Protein AF-A0A838IS43-F1 (afdb_monomer_lite)

Structure (mmCIF, N/CA/C/O backbone):
data_AF-A0A838IS43-F1
#
_entry.id   AF-A0A838IS43-F1
#
loop_
_atom_site.group_PDB
_atom_site.id
_atom_site.type_symbol
_atom_site.label_atom_id
_atom_site.label_alt_id
_atom_site.label_comp_id
_atom_site.label_asym_id
_atom_site.label_entity_id
_atom_site.label_seq_id
_atom_site.pdbx_PDB_ins_code
_atom_site.Cartn_x
_atom_site.Cartn_y
_atom_site.Cartn_z
_atom_site.occupancy
_atom_site.B_iso_or_equiv
_atom_site.auth_seq_id
_atom_site.auth_comp_id
_atom_site.auth_asym_id
_atom_site.auth_atom_id
_atom_site.pdbx_PDB_model_num
ATOM 1 N N . MET A 1 1 ? -1.685 -18.589 21.154 1.00 33.59 1 MET A N 1
ATOM 2 C CA . MET A 1 1 ? -1.939 -17.955 19.844 1.00 33.59 1 MET A CA 1
ATOM 3 C C . MET A 1 1 ? -3.420 -18.075 19.540 1.00 33.59 1 MET A C 1
ATOM 5 O O . MET A 1 1 ? -3.902 -19.189 19.395 1.00 33.59 1 MET A O 1
ATOM 9 N N . ARG A 1 2 ? -4.169 -16.968 19.556 1.00 24.47 2 ARG A N 1
ATOM 10 C CA . ARG A 1 2 ? -5.569 -16.978 19.112 1.00 24.47 2 ARG A CA 1
ATOM 11 C C . ARG A 1 2 ? -5.552 -16.819 17.595 1.00 24.47 2 ARG A C 1
ATOM 13 O O . ARG A 1 2 ? -5.147 -15.771 17.111 1.00 24.47 2 ARG A O 1
ATOM 20 N N . HIS A 1 3 ? -5.934 -17.868 16.872 1.00 26.09 3 HIS A N 1
ATOM 21 C CA . HIS A 1 3 ? -6.291 -17.755 15.462 1.00 26.09 3 HIS A CA 1
ATOM 22 C C . HIS A 1 3 ? -7.382 -16.687 15.336 1.00 26.09 3 HIS A C 1
ATOM 24 O O . HIS A 1 3 ? -8.430 -16.803 15.972 1.00 26.09 3 HIS A O 1
ATOM 30 N N . VAL A 1 4 ? -7.135 -15.643 14.546 1.00 33.06 4 VAL A N 1
ATOM 31 C CA . VAL A 1 4 ? -8.200 -14.744 14.099 1.00 33.06 4 VAL A CA 1
ATOM 32 C C . VAL A 1 4 ? -9.051 -15.568 13.136 1.00 33.06 4 VAL A C 1
ATOM 34 O O . VAL A 1 4 ? -8.625 -15.889 12.031 1.00 33.06 4 VAL A O 1
ATOM 37 N N . ALA A 1 5 ? -10.206 -16.020 13.619 1.00 29.45 5 ALA A N 1
ATOM 38 C CA . ALA A 1 5 ? -11.179 -16.748 12.822 1.00 29.45 5 ALA A CA 1
ATOM 39 C C . ALA A 1 5 ? -11.666 -15.875 11.649 1.00 29.45 5 ALA A C 1
ATOM 41 O O . ALA A 1 5 ? -11.700 -14.645 11.777 1.00 29.45 5 ALA A O 1
ATOM 42 N N . PRO A 1 6 ? -12.078 -16.470 10.516 1.00 37.34 6 PRO A N 1
ATOM 43 C CA . PRO A 1 6 ? -12.717 -15.711 9.452 1.00 37.34 6 PRO A CA 1
ATOM 44 C C . PRO A 1 6 ? -13.962 -15.003 10.003 1.00 37.34 6 PRO A C 1
ATOM 46 O O . PRO A 1 6 ? -14.814 -15.621 10.640 1.00 37.34 6 PRO A O 1
ATOM 49 N N . LEU A 1 7 ? -14.057 -13.695 9.749 1.00 43.88 7 LEU A N 1
ATOM 50 C CA . LEU A 1 7 ? -15.165 -12.813 10.139 1.00 43.88 7 LEU A CA 1
ATOM 51 C C . LEU A 1 7 ? -16.437 -13.143 9.336 1.00 43.88 7 LEU A C 1
ATOM 53 O O . LEU A 1 7 ? -16.857 -12.372 8.470 1.00 43.88 7 LEU A O 1
ATOM 57 N N . ARG A 1 8 ? -17.022 -14.316 9.587 1.00 40.91 8 ARG A N 1
ATOM 58 C CA . ARG A 1 8 ? -18.321 -14.745 9.064 1.00 40.91 8 ARG A CA 1
ATOM 59 C C . ARG A 1 8 ? -19.186 -15.257 10.212 1.00 40.91 8 ARG A C 1
ATOM 61 O O . ARG A 1 8 ? -19.353 -16.460 10.366 1.00 40.91 8 ARG A O 1
ATOM 68 N N . ASP A 1 9 ? -19.783 -14.334 10.957 1.00 37.56 9 ASP A N 1
ATOM 69 C CA . ASP A 1 9 ? -21.033 -14.615 11.661 1.00 37.56 9 ASP A CA 1
ATOM 70 C C . ASP A 1 9 ? -22.197 -14.230 10.737 1.00 37.56 9 ASP A C 1
ATOM 72 O O . ASP A 1 9 ? -22.312 -13.095 10.275 1.00 37.56 9 ASP A O 1
ATOM 76 N N . GLY A 1 10 ? -23.043 -15.202 10.390 1.00 39.53 10 GLY A N 1
ATOM 77 C CA . GLY A 1 10 ? -24.346 -14.946 9.759 1.00 39.53 10 GLY A CA 1
ATOM 78 C C . GLY A 1 10 ? -24.355 -14.339 8.345 1.00 39.53 10 GLY A C 1
ATOM 79 O O . GLY A 1 10 ? -25.415 -13.930 7.882 1.00 39.53 10 GLY A O 1
ATOM 80 N N . GLY A 1 11 ? -23.222 -14.275 7.636 1.00 39.84 11 GLY A N 1
ATOM 81 C CA . GLY A 1 11 ? -23.158 -13.798 6.243 1.00 39.84 11 GLY A CA 1
ATOM 82 C C . GLY A 1 11 ? -23.037 -12.278 6.060 1.00 39.84 11 GLY A C 1
ATOM 83 O O . GLY A 1 11 ? -22.936 -11.820 4.921 1.00 39.84 11 GLY A O 1
ATOM 84 N N . ALA A 1 12 ? -22.977 -11.493 7.141 1.00 48.12 12 ALA A N 1
ATOM 85 C CA . ALA A 1 12 ? -22.708 -10.057 7.074 1.00 48.12 12 ALA A CA 1
ATOM 86 C C . ALA A 1 12 ? -21.196 -9.776 7.150 1.00 48.12 12 ALA A C 1
ATOM 88 O O . ALA A 1 12 ? -20.501 -10.236 8.054 1.00 48.12 12 ALA A O 1
ATOM 89 N N . LEU A 1 13 ? -20.663 -8.999 6.202 1.00 58.16 13 LEU A N 1
ATOM 90 C CA . LEU A 1 13 ? -19.287 -8.510 6.283 1.00 58.16 13 LEU A CA 1
ATOM 91 C C . LEU A 1 13 ? -19.192 -7.479 7.411 1.00 58.16 13 LEU A C 1
ATOM 93 O O . LEU A 1 13 ? -19.700 -6.369 7.277 1.00 58.16 13 LEU A O 1
ATOM 97 N N . HIS A 1 14 ? -18.513 -7.829 8.505 1.00 67.94 14 HIS A N 1
ATOM 98 C CA . HIS A 1 14 ? -18.197 -6.851 9.544 1.00 67.94 14 HIS A CA 1
ATOM 99 C C . HIS A 1 14 ? -17.336 -5.723 8.964 1.00 67.94 14 HIS A C 1
ATOM 101 O O . HIS A 1 14 ? -16.300 -6.028 8.346 1.00 67.94 14 HIS A O 1
ATOM 107 N N . PRO A 1 15 ? -17.724 -4.453 9.176 1.00 83.69 15 PRO A N 1
ATOM 108 C CA . PRO A 1 15 ? -16.886 -3.315 8.851 1.00 83.69 15 PRO A CA 1
ATOM 109 C C . PRO A 1 15 ? -15.489 -3.454 9.455 1.00 83.69 15 PRO A C 1
ATOM 111 O O . PRO A 1 15 ? -15.322 -3.922 10.580 1.00 83.69 15 PRO A O 1
ATOM 114 N N . TYR A 1 16 ? -14.478 -3.062 8.690 1.00 91.00 16 TYR A N 1
ATOM 115 C CA . TYR A 1 16 ? -13.077 -3.182 9.076 1.00 91.00 16 TYR A CA 1
ATOM 116 C C . TYR A 1 16 ? -12.321 -1.888 8.809 1.00 91.00 16 TYR A C 1
ATOM 118 O O . TYR A 1 16 ? -12.783 -1.065 8.022 1.00 91.00 16 TYR A O 1
ATOM 126 N N . LEU A 1 17 ? -11.154 -1.724 9.423 1.00 94.81 17 LEU A N 1
ATOM 127 C CA . LEU A 1 17 ? -10.186 -0.703 9.040 1.00 94.81 17 LEU A CA 1
ATOM 128 C C . LEU A 1 17 ? -9.007 -1.357 8.317 1.00 94.81 17 LEU A C 1
ATOM 130 O O . LEU A 1 17 ? -8.450 -2.350 8.781 1.00 94.81 17 LEU A O 1
ATOM 134 N N . HIS A 1 18 ? -8.591 -0.751 7.213 1.00 97.00 18 HIS A N 1
ATOM 135 C CA . HIS A 1 18 ? -7.298 -0.990 6.591 1.00 97.00 18 HIS A CA 1
ATOM 136 C C . HIS A 1 18 ? -6.543 0.327 6.467 1.00 97.00 18 HIS A C 1
ATOM 138 O O . HIS A 1 18 ? -7.077 1.318 5.958 1.00 97.00 18 HIS A O 1
ATOM 144 N N . LEU A 1 19 ? -5.306 0.324 6.949 1.00 98.50 19 LEU A N 1
ATOM 145 C CA . LEU A 1 19 ? -4.373 1.428 6.804 1.00 98.50 19 LEU A CA 1
ATOM 146 C C . LEU A 1 19 ? -3.284 0.999 5.823 1.00 98.50 19 LEU A C 1
ATOM 148 O O . LEU A 1 19 ? -2.834 -0.144 5.832 1.00 98.50 19 LEU A O 1
ATOM 152 N N . SER A 1 20 ? -2.854 1.910 4.961 1.00 98.75 20 SER A N 1
ATOM 153 C CA . SER A 1 20 ? -1.745 1.649 4.044 1.00 98.75 20 SER A CA 1
ATOM 154 C C . SER A 1 20 ? -0.789 2.824 3.957 1.00 98.75 20 SER A C 1
ATOM 156 O O . SER A 1 20 ? -1.179 3.969 4.191 1.00 98.75 20 SER A O 1
ATOM 158 N N . VAL A 1 21 ? 0.466 2.529 3.640 1.00 98.81 21 VAL A N 1
ATOM 159 C CA . VAL A 1 21 ? 1.516 3.530 3.470 1.00 98.81 21 VAL A CA 1
ATOM 160 C C . VAL A 1 21 ? 2.225 3.262 2.150 1.00 98.81 21 VAL A C 1
ATOM 162 O O . VAL A 1 21 ? 2.756 2.172 1.940 1.00 98.81 21 VAL A O 1
ATOM 165 N N . ASP A 1 22 ? 2.212 4.252 1.270 1.00 98.62 22 ASP A N 1
ATOM 166 C CA . ASP A 1 22 ? 2.930 4.226 -0.004 1.00 98.62 22 ASP A CA 1
ATOM 167 C C . ASP A 1 22 ? 4.376 4.725 0.193 1.00 98.62 22 ASP A C 1
ATOM 169 O O . ASP A 1 22 ? 4.686 5.375 1.192 1.00 98.62 22 ASP A O 1
ATOM 173 N N . ASP A 1 23 ? 5.258 4.460 -0.772 1.00 97.88 23 ASP A N 1
ATOM 174 C CA . ASP A 1 23 ? 6.633 4.988 -0.840 1.00 97.88 23 ASP A CA 1
ATOM 175 C C . ASP A 1 23 ? 7.579 4.557 0.305 1.00 97.88 23 ASP A C 1
ATOM 177 O O . ASP A 1 23 ? 8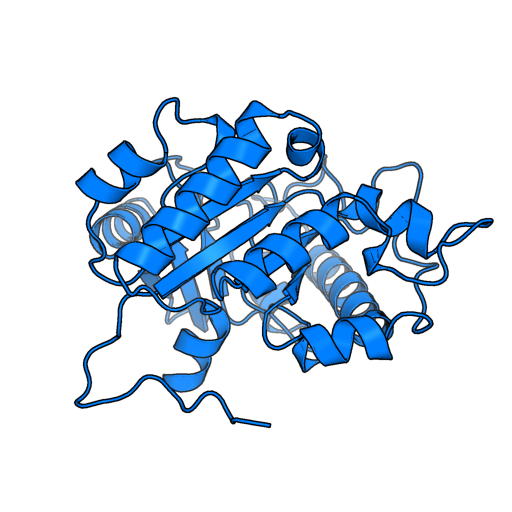.470 5.300 0.707 1.00 97.88 23 ASP A O 1
ATOM 181 N N . VAL A 1 24 ? 7.439 3.331 0.817 1.00 97.88 24 VAL A N 1
ATOM 182 C CA . VAL A 1 24 ? 8.146 2.851 2.033 1.00 97.88 24 VAL A CA 1
ATOM 183 C C . VAL A 1 24 ? 9.619 2.454 1.792 1.00 97.88 24 VAL A C 1
ATOM 185 O O . VAL A 1 24 ? 10.337 2.050 2.703 1.00 97.88 24 VAL A O 1
ATOM 188 N N . ILE A 1 25 ? 10.123 2.561 0.560 1.00 96.62 25 ILE A N 1
ATOM 189 C CA . ILE A 1 25 ? 11.461 2.057 0.201 1.00 96.62 25 ILE A CA 1
ATOM 190 C C . ILE A 1 25 ? 12.595 2.671 1.051 1.00 96.62 25 ILE A C 1
ATOM 192 O O . ILE A 1 25 ? 13.528 1.965 1.443 1.00 96.62 25 ILE A O 1
ATOM 196 N N . ASP A 1 26 ? 12.494 3.952 1.407 1.00 96.19 26 ASP A N 1
ATOM 197 C CA . ASP A 1 26 ? 13.510 4.639 2.212 1.00 96.19 26 ASP A CA 1
ATOM 198 C C . ASP A 1 26 ? 13.569 4.103 3.650 1.00 96.19 26 ASP A C 1
ATOM 200 O O . ASP A 1 26 ? 14.649 4.044 4.244 1.00 96.19 26 ASP A O 1
ATOM 204 N N . ASP A 1 27 ? 12.444 3.617 4.189 1.00 96.94 27 ASP A N 1
ATOM 205 C CA . ASP A 1 27 ? 12.382 3.010 5.521 1.00 96.94 27 ASP A CA 1
ATOM 206 C C . ASP A 1 27 ? 13.149 1.681 5.598 1.00 96.94 27 ASP A C 1
ATOM 208 O O . ASP A 1 27 ? 13.595 1.291 6.679 1.00 96.94 27 ASP A O 1
ATOM 212 N N . LEU A 1 28 ? 13.357 0.998 4.464 1.00 96.50 28 LEU A N 1
ATOM 213 C CA . LEU A 1 28 ? 14.136 -0.244 4.397 1.00 96.50 28 LEU A CA 1
ATOM 214 C C . LEU A 1 28 ? 15.647 -0.003 4.321 1.00 96.50 28 LEU A C 1
ATOM 216 O O . LEU A 1 28 ? 16.426 -0.847 4.765 1.00 96.50 28 LEU A O 1
ATOM 220 N N . THR A 1 29 ? 16.086 1.151 3.819 1.00 93.75 29 THR A N 1
ATOM 221 C CA . THR A 1 29 ? 17.517 1.476 3.687 1.00 93.75 29 THR A CA 1
ATOM 222 C C . THR A 1 29 ? 18.309 1.285 4.997 1.00 93.75 29 THR A C 1
ATOM 224 O O . THR A 1 29 ? 19.340 0.603 4.967 1.00 93.75 29 THR A O 1
ATOM 227 N N . PRO A 1 30 ? 17.868 1.794 6.171 1.00 95.06 30 PRO A N 1
ATOM 228 C CA . PRO A 1 30 ? 18.582 1.574 7.433 1.00 95.06 30 PRO A CA 1
ATOM 229 C C . PRO A 1 30 ? 18.522 0.128 7.947 1.00 95.06 30 PRO A C 1
ATOM 231 O O . PRO A 1 30 ? 19.256 -0.204 8.872 1.00 95.06 30 PRO A O 1
ATOM 234 N N . LEU A 1 31 ? 17.683 -0.744 7.380 1.00 96.31 31 LEU A N 1
ATOM 235 C CA . LEU A 1 31 ? 17.585 -2.151 7.782 1.00 96.31 31 LEU A CA 1
ATOM 236 C C . LEU A 1 31 ? 18.541 -3.072 7.019 1.00 96.31 31 LEU A C 1
ATOM 238 O O . LEU A 1 31 ? 18.937 -4.111 7.545 1.00 96.31 31 LEU A O 1
ATOM 242 N N . PHE A 1 32 ? 18.912 -2.693 5.795 1.00 94.50 32 PHE A N 1
ATOM 243 C CA . PHE A 1 32 ? 19.709 -3.529 4.886 1.00 94.50 32 PHE A CA 1
ATOM 244 C C . PHE A 1 32 ? 20.999 -2.847 4.402 1.00 94.50 32 PHE A C 1
ATOM 246 O O . PHE A 1 32 ? 21.767 -3.428 3.639 1.00 94.50 32 PHE A O 1
ATOM 253 N N . GLY A 1 33 ? 21.269 -1.621 4.858 1.00 84.50 33 GLY A N 1
ATOM 254 C CA . GLY A 1 33 ? 22.506 -0.894 4.579 1.00 84.50 33 GLY A CA 1
ATOM 255 C C . GLY A 1 33 ? 23.739 -1.420 5.331 1.00 84.50 33 GLY A C 1
ATOM 256 O O . GLY A 1 33 ? 23.695 -2.397 6.076 1.00 84.50 33 GLY A O 1
ATOM 257 N N . ARG A 1 34 ? 24.878 -0.731 5.161 1.00 79.06 34 ARG A N 1
ATOM 258 C CA . ARG A 1 34 ? 26.175 -1.111 5.770 1.00 79.06 34 ARG A CA 1
ATOM 259 C C . ARG A 1 34 ? 26.190 -1.062 7.302 1.00 79.06 34 ARG A C 1
ATOM 261 O O . ARG 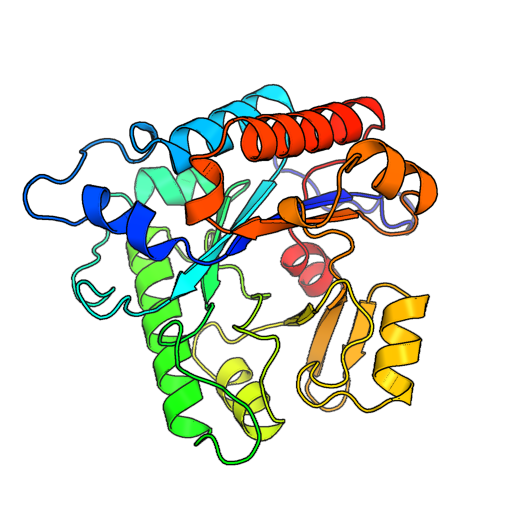A 1 34 ? 26.911 -1.835 7.917 1.00 79.06 34 ARG A O 1
ATOM 268 N N . ALA A 1 35 ? 25.414 -0.158 7.894 1.00 83.62 35 ALA A N 1
ATOM 269 C CA . ALA A 1 35 ? 25.206 -0.044 9.336 1.00 83.62 35 ALA A CA 1
ATOM 270 C C . ALA A 1 35 ? 23.744 -0.383 9.658 1.00 83.62 35 ALA A C 1
ATOM 272 O O . ALA A 1 35 ? 22.999 0.448 10.176 1.00 83.62 35 ALA A O 1
ATOM 273 N N . ALA A 1 36 ? 23.326 -1.575 9.228 1.00 89.00 36 ALA A N 1
ATOM 274 C CA . ALA A 1 36 ? 21.961 -2.048 9.377 1.00 89.00 36 ALA A CA 1
ATOM 275 C C . ALA A 1 36 ? 21.537 -2.098 10.850 1.00 89.00 36 ALA A C 1
ATOM 277 O O . ALA A 1 36 ? 22.280 -2.585 11.703 1.00 89.00 36 ALA A O 1
ATOM 278 N N . LEU A 1 37 ? 20.318 -1.643 11.133 1.00 93.81 37 LEU A N 1
ATOM 279 C CA . LEU A 1 37 ? 19.665 -1.902 12.410 1.00 93.81 37 LEU A CA 1
ATOM 280 C C . LEU A 1 37 ? 19.464 -3.413 12.582 1.00 93.81 37 LEU A C 1
ATOM 282 O O . LEU A 1 37 ? 18.979 -4.078 11.669 1.00 93.81 37 LEU A O 1
ATOM 286 N N . GLU A 1 38 ? 19.809 -3.939 13.758 1.00 94.62 38 GLU A N 1
ATOM 287 C CA . GLU A 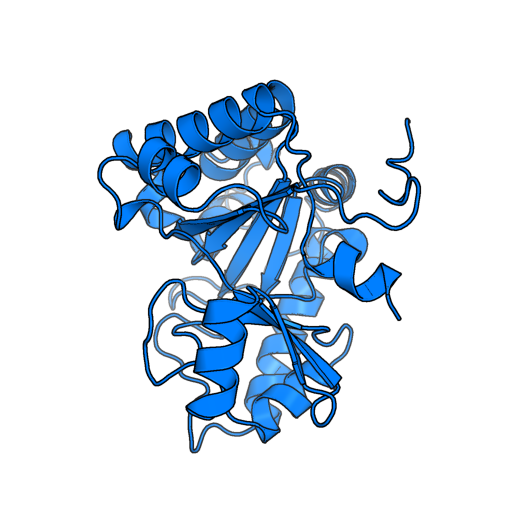1 38 ? 19.564 -5.345 14.118 1.00 94.62 38 GLU A CA 1
ATOM 288 C C . GLU A 1 38 ? 18.080 -5.627 14.374 1.00 94.62 38 GLU A C 1
ATOM 290 O O . GLU A 1 38 ? 17.596 -6.714 14.083 1.00 94.62 38 GLU A O 1
ATOM 295 N N . ASP A 1 39 ? 17.358 -4.639 14.903 1.00 96.75 39 ASP A N 1
ATOM 296 C CA . ASP A 1 39 ? 15.932 -4.730 15.199 1.00 96.75 39 ASP A CA 1
ATOM 297 C C . ASP A 1 39 ? 15.152 -3.798 14.256 1.00 96.75 39 ASP A C 1
ATOM 299 O O . ASP A 1 39 ? 15.311 -2.571 14.356 1.00 96.75 39 ASP A O 1
ATOM 303 N N . PRO A 1 40 ? 14.294 -4.332 13.361 1.00 97.56 40 PRO A N 1
ATOM 304 C CA . PRO A 1 40 ? 13.526 -3.509 12.436 1.00 97.56 40 PRO A CA 1
ATOM 305 C C . PRO A 1 40 ? 12.545 -2.586 13.163 1.00 97.56 40 PRO A C 1
ATOM 307 O O . PRO A 1 40 ? 12.229 -1.510 12.658 1.00 97.56 40 PRO A O 1
ATOM 310 N N . TRP A 1 41 ? 12.125 -2.932 14.383 1.00 98.12 41 TRP A N 1
ATOM 311 C CA . TRP A 1 41 ? 11.203 -2.124 15.182 1.00 98.12 41 TRP A CA 1
ATOM 312 C C . TRP A 1 41 ? 11.850 -0.874 15.786 1.00 98.12 41 TRP A C 1
ATOM 314 O O . TRP A 1 41 ? 11.144 -0.057 16.369 1.00 98.12 41 TRP A O 1
ATOM 324 N N . ARG A 1 42 ? 13.171 -0.691 15.642 1.00 97.56 42 ARG A N 1
ATOM 325 C CA . ARG A 1 42 ? 13.858 0.569 15.981 1.00 97.56 42 ARG A CA 1
ATOM 326 C C . ARG A 1 42 ? 13.776 1.614 14.876 1.00 97.56 42 ARG A C 1
ATOM 328 O O . ARG A 1 42 ? 14.071 2.783 15.120 1.00 97.56 42 ARG A O 1
ATOM 335 N N . GLN A 1 43 ? 13.401 1.212 13.668 1.00 97.81 43 GLN A N 1
ATOM 336 C CA . GLN A 1 43 ? 13.170 2.148 12.580 1.00 97.81 43 GLN A CA 1
ATOM 337 C C . GLN A 1 43 ? 11.889 2.960 12.887 1.00 97.81 43 GLN A C 1
ATOM 339 O O . GLN A 1 43 ? 10.881 2.362 13.270 1.00 97.81 43 GLN A O 1
ATOM 344 N N . PRO A 1 44 ? 11.896 4.303 12.757 1.00 97.50 44 PRO A N 1
ATOM 345 C CA . PRO A 1 44 ? 10.807 5.151 13.259 1.00 97.50 44 PRO A CA 1
ATOM 346 C C . PRO A 1 44 ? 9.408 4.846 12.706 1.00 97.50 44 PRO A C 1
ATOM 348 O O . PRO A 1 44 ? 8.436 4.864 13.464 1.00 97.50 44 PRO A O 1
ATOM 351 N N . THR A 1 45 ? 9.296 4.556 11.409 1.00 98.25 45 THR A N 1
ATOM 352 C CA . THR A 1 45 ? 8.036 4.169 10.766 1.00 98.25 45 THR A CA 1
ATOM 353 C C . THR A 1 45 ? 7.549 2.840 11.336 1.00 98.25 45 THR A C 1
ATOM 355 O O . THR A 1 45 ? 6.445 2.785 11.875 1.00 98.25 45 THR A O 1
ATOM 358 N N . PHE A 1 46 ? 8.370 1.785 11.334 1.00 98.62 46 PHE A N 1
ATOM 359 C CA . PHE A 1 46 ? 7.969 0.480 11.876 1.00 98.62 46 PHE A CA 1
ATOM 360 C C . PHE A 1 46 ? 7.627 0.539 13.375 1.00 98.62 46 PHE A C 1
ATOM 362 O O . PHE A 1 46 ? 6.653 -0.086 13.799 1.00 98.62 46 PHE A O 1
ATOM 369 N N . ALA A 1 47 ? 8.349 1.341 14.165 1.00 98.56 47 ALA A N 1
ATOM 370 C CA . ALA A 1 47 ? 8.061 1.582 15.582 1.00 98.56 47 ALA A CA 1
ATOM 371 C C . ALA A 1 47 ? 6.679 2.223 15.801 1.00 98.56 47 ALA A C 1
ATOM 373 O O . ALA A 1 47 ? 5.905 1.787 16.662 1.00 98.56 47 ALA A O 1
ATOM 374 N N . LEU A 1 48 ? 6.351 3.251 15.008 1.00 98.62 48 LEU A N 1
ATOM 375 C CA . LEU A 1 48 ? 5.050 3.917 15.044 1.00 98.62 48 LEU A CA 1
ATOM 376 C C . LEU A 1 48 ? 3.925 2.932 14.712 1.00 98.62 48 LEU A C 1
ATOM 378 O O . LEU A 1 48 ? 2.962 2.825 15.471 1.00 98.62 48 LEU A O 1
ATOM 382 N N . LEU A 1 49 ? 4.051 2.202 13.602 1.00 98.75 49 LEU A N 1
ATOM 383 C CA . LEU A 1 49 ? 3.019 1.264 13.154 1.00 98.75 49 LEU A CA 1
ATOM 384 C C . LEU A 1 49 ? 2.792 0.149 14.177 1.00 98.75 49 LEU A C 1
ATOM 386 O O . LEU A 1 49 ? 1.646 -0.156 14.507 1.00 98.75 49 LEU A O 1
ATOM 390 N N . ARG A 1 50 ? 3.873 -0.392 14.748 1.00 98.69 50 ARG A N 1
ATOM 391 C CA . ARG A 1 50 ? 3.798 -1.383 15.824 1.00 98.69 50 ARG A CA 1
ATOM 392 C C . ARG A 1 50 ? 3.065 -0.836 17.049 1.00 98.69 50 ARG A C 1
ATOM 394 O O . ARG A 1 50 ? 2.161 -1.494 17.550 1.00 98.69 50 ARG A O 1
ATOM 401 N N . THR A 1 51 ? 3.385 0.386 17.479 1.00 98.62 51 THR A N 1
ATOM 402 C CA . THR A 1 51 ? 2.711 1.045 18.613 1.00 98.62 51 THR A CA 1
ATOM 403 C C . THR A 1 51 ? 1.206 1.187 18.367 1.00 98.62 51 THR A C 1
ATOM 405 O O . THR A 1 51 ? 0.394 0.946 19.261 1.00 98.62 51 THR A O 1
ATOM 408 N N . LEU A 1 52 ? 0.809 1.575 17.152 1.00 98.69 52 LEU A N 1
ATOM 409 C CA . LEU A 1 52 ? -0.601 1.709 16.785 1.00 98.69 52 LEU A CA 1
ATOM 410 C C . LEU A 1 52 ? -1.310 0.354 16.728 1.00 98.69 52 LEU A C 1
ATOM 412 O O . LEU A 1 52 ? -2.438 0.247 17.210 1.00 98.69 52 LEU A O 1
ATOM 416 N N . HIS A 1 53 ? -0.657 -0.675 16.187 1.00 98.31 53 HIS A N 1
ATOM 417 C CA . HIS A 1 53 ? -1.183 -2.036 16.195 1.00 98.31 53 HIS A CA 1
ATOM 418 C C . HIS A 1 53 ? -1.390 -2.548 17.626 1.00 98.31 53 HIS A C 1
ATOM 420 O O . HIS A 1 53 ? -2.496 -2.950 17.977 1.00 98.31 53 HIS A O 1
ATOM 426 N N . GLU A 1 54 ? -0.363 -2.472 18.475 1.00 98.25 54 GLU A N 1
ATOM 427 C CA . GLU A 1 54 ? -0.422 -2.944 19.864 1.00 98.25 54 GLU A CA 1
ATOM 428 C C . GLU A 1 54 ? -1.504 -2.216 20.676 1.00 98.25 54 GLU A C 1
ATOM 430 O O . GLU A 1 54 ? -2.147 -2.818 21.537 1.00 98.25 54 GLU A O 1
ATOM 435 N N . ARG A 1 55 ? -1.746 -0.931 20.388 1.00 98.00 55 ARG A N 1
ATOM 436 C CA . ARG A 1 55 ? -2.728 -0.116 21.111 1.00 98.00 55 ARG A CA 1
ATOM 437 C C . ARG A 1 55 ? -4.163 -0.259 20.601 1.00 98.00 55 ARG A C 1
ATOM 439 O O . ARG A 1 55 ? -5.089 -0.186 21.405 1.00 98.00 55 ARG A O 1
ATOM 446 N N . TYR A 1 56 ? -4.357 -0.401 19.290 1.00 97.31 56 TYR A N 1
ATOM 447 C CA . TYR A 1 56 ? -5.679 -0.285 18.657 1.00 97.31 56 TYR A CA 1
ATOM 448 C C . TYR A 1 56 ? -6.088 -1.502 17.816 1.00 97.31 56 TYR A C 1
ATOM 450 O O . TYR A 1 56 ? -7.199 -1.528 17.298 1.00 97.31 56 TYR A O 1
ATOM 458 N N . GLY A 1 57 ? -5.220 -2.503 17.651 1.00 96.12 57 GLY A N 1
ATOM 459 C CA . GLY A 1 57 ? -5.503 -3.700 16.851 1.00 96.12 57 GLY A CA 1
ATOM 460 C C . GLY A 1 57 ? -5.625 -3.437 15.345 1.00 96.12 57 GLY A C 1
ATOM 461 O O . GLY A 1 57 ? -6.241 -4.224 14.629 1.00 96.12 57 GLY A O 1
ATOM 462 N N . VAL A 1 58 ? -5.074 -2.322 14.856 1.00 96.81 58 VAL A N 1
ATOM 463 C CA . VAL A 1 58 ? -5.098 -1.954 13.431 1.00 96.81 58 VAL A CA 1
ATOM 464 C C . VAL A 1 58 ? -4.041 -2.720 12.632 1.00 96.81 58 VAL A C 1
ATOM 466 O O . VAL A 1 58 ? -3.066 -3.209 13.200 1.00 96.81 58 VAL A O 1
ATOM 469 N N . VAL A 1 59 ? -4.233 -2.818 11.315 1.00 98.44 59 VAL A N 1
ATOM 470 C CA . VAL A 1 59 ? -3.309 -3.501 10.392 1.00 98.44 59 VAL A CA 1
ATOM 471 C C . VAL A 1 59 ? -2.833 -2.561 9.287 1.00 98.44 59 VAL A C 1
ATOM 473 O O . VAL A 1 59 ? -3.534 -1.602 8.948 1.00 98.44 59 VAL A O 1
ATOM 476 N N . PHE A 1 60 ? -1.667 -2.860 8.713 1.00 98.81 60 PHE A N 1
ATOM 477 C CA . PHE A 1 60 ? -0.966 -2.006 7.760 1.00 98.81 60 PHE A CA 1
ATOM 478 C C . PHE A 1 60 ? -0.463 -2.771 6.535 1.00 98.81 60 PHE A C 1
ATOM 480 O O . PHE A 1 60 ? 0.236 -3.774 6.672 1.00 98.81 60 PHE A O 1
ATOM 487 N N . SER A 1 61 ? -0.745 -2.242 5.343 1.00 98.88 61 SER A N 1
ATOM 488 C CA . SER A 1 61 ? -0.044 -2.626 4.108 1.00 98.88 61 SER A CA 1
ATOM 489 C C . SER A 1 61 ? 0.955 -1.550 3.691 1.00 98.88 61 SER A C 1
ATOM 491 O O . SER A 1 61 ? 0.604 -0.373 3.618 1.00 98.88 61 SER A O 1
ATOM 493 N N . LEU A 1 62 ? 2.185 -1.948 3.390 1.00 98.88 62 LEU A N 1
ATOM 494 C CA . LEU A 1 62 ? 3.293 -1.068 3.032 1.00 98.88 62 LEU A CA 1
ATOM 495 C C . LEU A 1 62 ? 3.706 -1.303 1.581 1.00 98.88 62 LEU A C 1
ATOM 497 O O . LEU A 1 62 ? 4.101 -2.411 1.220 1.00 98.88 62 LEU A O 1
ATOM 501 N N . TYR A 1 63 ? 3.611 -0.284 0.732 1.00 98.81 63 TYR A N 1
ATOM 502 C CA . TYR A 1 63 ? 3.850 -0.444 -0.699 1.00 98.81 63 TYR A CA 1
ATOM 503 C C . TYR A 1 63 ? 5.236 0.063 -1.100 1.00 98.81 63 TYR A C 1
ATOM 505 O O . TYR A 1 63 ? 5.629 1.195 -0.815 1.00 98.81 63 TYR A O 1
ATOM 513 N N . LEU A 1 64 ? 5.989 -0.823 -1.755 1.00 98.56 64 LEU A N 1
ATOM 514 C CA . LEU A 1 64 ? 7.405 -0.657 -2.056 1.00 98.56 64 LEU A CA 1
ATOM 515 C C . LEU A 1 64 ? 7.630 -0.341 -3.530 1.00 98.56 64 LEU A C 1
ATOM 517 O O . LEU A 1 64 ? 7.166 -1.066 -4.416 1.00 98.56 64 LEU A O 1
ATOM 521 N N . PHE A 1 65 ? 8.431 0.689 -3.786 1.00 98.56 65 PHE A N 1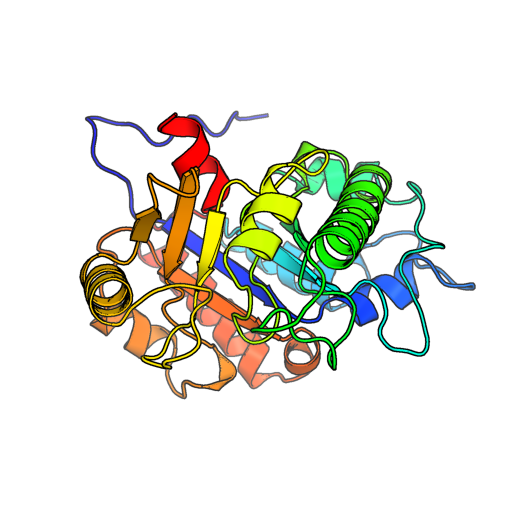
ATOM 522 C CA . PHE A 1 65 ? 9.182 0.753 -5.032 1.00 98.56 65 PHE A CA 1
ATOM 523 C C . PHE A 1 65 ? 10.330 -0.255 -5.015 1.00 98.56 65 PHE A C 1
ATOM 525 O O . PHE A 1 65 ? 10.840 -0.608 -3.949 1.00 98.56 65 PHE A O 1
ATOM 532 N N . ARG A 1 66 ? 10.778 -0.688 -6.197 1.00 97.94 66 ARG A N 1
ATOM 533 C CA . ARG A 1 66 ? 12.006 -1.483 -6.316 1.00 97.94 66 ARG A CA 1
ATOM 534 C C . ARG A 1 66 ? 13.256 -0.636 -6.076 1.00 97.94 66 ARG A C 1
ATOM 536 O O . ARG A 1 66 ? 14.225 -1.130 -5.500 1.00 97.94 66 ARG A O 1
ATOM 543 N N . THR A 1 67 ? 13.256 0.609 -6.543 1.00 97.50 67 THR A N 1
ATOM 544 C CA . THR A 1 67 ? 14.385 1.536 -6.428 1.00 97.50 67 THR A CA 1
ATOM 545 C C . THR A 1 67 ? 13.910 2.970 -6.210 1.00 97.50 67 THR A C 1
ATOM 547 O O . THR A 1 67 ? 12.860 3.375 -6.704 1.00 97.50 67 THR A O 1
ATOM 550 N N . ASN A 1 68 ? 14.705 3.752 -5.481 1.00 95.44 68 ASN A N 1
ATOM 551 C CA . ASN A 1 68 ? 14.543 5.206 -5.349 1.00 95.44 68 ASN A CA 1
ATOM 552 C C . ASN A 1 68 ? 15.595 5.975 -6.180 1.00 95.44 68 ASN A C 1
ATOM 554 O O . ASN A 1 68 ? 15.731 7.188 -6.052 1.00 95.44 68 ASN A O 1
ATOM 558 N N . GLY A 1 69 ? 16.378 5.264 -7.002 1.00 94.31 69 GLY A N 1
ATOM 559 C CA . GLY A 1 69 ? 17.485 5.806 -7.797 1.00 94.31 69 GLY A CA 1
ATOM 560 C C . GLY A 1 69 ? 18.841 5.838 -7.079 1.00 94.31 69 GLY A C 1
ATOM 561 O O . GLY A 1 69 ? 19.870 5.909 -7.747 1.00 94.31 69 GLY A O 1
ATOM 562 N N . VAL A 1 70 ? 18.864 5.732 -5.748 1.00 93.31 70 VAL A N 1
ATOM 563 C CA . VAL A 1 70 ? 20.085 5.699 -4.917 1.00 93.31 70 VAL A CA 1
ATOM 564 C C . VAL A 1 70 ? 20.319 4.307 -4.323 1.00 93.31 70 VAL A C 1
ATOM 566 O O . VAL A 1 70 ? 21.447 3.819 -4.277 1.00 93.31 70 VAL A O 1
ATOM 569 N N . TRP A 1 71 ? 19.247 3.660 -3.883 1.00 94.88 71 TRP A N 1
ATOM 570 C CA . TRP A 1 71 ? 19.204 2.341 -3.273 1.00 94.88 71 TRP A CA 1
ATOM 571 C C . TRP A 1 71 ? 18.085 1.512 -3.911 1.00 94.88 71 TRP A C 1
ATOM 573 O O . TRP A 1 71 ? 17.102 2.051 -4.426 1.00 94.88 71 TRP A O 1
ATOM 583 N N . ASN A 1 72 ? 18.249 0.192 -3.896 1.00 96.25 72 ASN A N 1
ATOM 584 C CA . ASN A 1 72 ? 17.294 -0.739 -4.475 1.00 96.25 72 ASN A CA 1
ATOM 585 C C . ASN A 1 72 ? 17.183 -2.028 -3.654 1.00 96.25 72 ASN A C 1
ATOM 587 O O . ASN A 1 72 ? 18.017 -2.334 -2.801 1.00 96.25 72 ASN A O 1
ATOM 591 N N . LEU A 1 73 ? 16.147 -2.795 -3.972 1.00 96.50 73 LEU A N 1
ATOM 592 C CA . LEU A 1 73 ? 15.803 -4.043 -3.304 1.00 96.50 73 LEU A CA 1
ATOM 593 C C . LEU A 1 73 ? 16.716 -5.241 -3.632 1.00 96.50 73 LEU A C 1
ATOM 595 O O . LEU A 1 73 ? 16.540 -6.296 -3.024 1.00 96.50 73 LEU A O 1
ATOM 599 N N . ASP A 1 74 ? 17.684 -5.122 -4.548 1.00 91.75 74 ASP A N 1
ATOM 600 C CA . ASP A 1 74 ? 18.510 -6.263 -4.982 1.00 91.75 74 ASP A CA 1
ATOM 601 C C . ASP A 1 74 ? 19.433 -6.777 -3.852 1.00 91.75 74 ASP A C 1
ATOM 603 O O . ASP A 1 74 ? 19.856 -7.931 -3.873 1.00 91.75 74 ASP A O 1
ATOM 607 N N . GLY A 1 75 ? 19.736 -5.934 -2.854 1.00 86.38 75 GLY A N 1
ATOM 608 C CA . GLY A 1 75 ? 20.547 -6.279 -1.677 1.00 86.38 75 GLY A CA 1
ATOM 609 C C . GLY A 1 75 ? 19.754 -6.668 -0.424 1.00 86.38 75 GLY A C 1
ATOM 610 O O . GLY A 1 75 ? 20.353 -6.847 0.636 1.00 86.38 75 GLY A O 1
ATOM 611 N N . VAL A 1 76 ? 18.425 -6.752 -0.509 1.00 95.75 76 VAL A N 1
ATOM 612 C CA . VAL A 1 76 ? 17.575 -7.131 0.627 1.00 95.75 76 VAL A CA 1
ATOM 613 C C . VAL A 1 76 ? 17.613 -8.645 0.817 1.00 95.75 76 VAL A C 1
ATOM 615 O O . VAL A 1 76 ? 17.348 -9.409 -0.109 1.00 95.75 76 VAL A O 1
ATOM 618 N N . ASP A 1 77 ? 17.926 -9.074 2.038 1.00 94.75 77 ASP A N 1
ATOM 619 C CA . ASP A 1 77 ? 18.021 -10.479 2.430 1.00 94.75 77 ASP A CA 1
ATOM 620 C C . ASP A 1 77 ? 17.015 -10.836 3.541 1.00 94.75 77 ASP A C 1
ATOM 622 O O . ASP A 1 77 ? 16.166 -10.037 3.939 1.00 94.75 77 ASP A O 1
ATOM 626 N N . GLY A 1 78 ? 17.092 -12.071 4.035 1.00 97.06 78 GLY A N 1
ATOM 627 C CA . GLY A 1 78 ? 16.190 -12.593 5.060 1.00 97.06 78 GLY A CA 1
ATOM 628 C C . GLY A 1 78 ? 16.590 -12.292 6.506 1.00 97.06 78 GLY A C 1
ATOM 629 O O . GLY A 1 78 ? 16.039 -12.930 7.400 1.00 97.06 78 GLY A O 1
ATOM 630 N N . ARG A 1 79 ? 17.532 -11.377 6.788 1.00 96.81 79 ARG A N 1
ATOM 631 C CA . ARG A 1 79 ? 18.019 -11.156 8.171 1.00 96.81 79 ARG A CA 1
ATOM 632 C C . ARG A 1 79 ? 16.925 -10.719 9.154 1.00 96.81 79 ARG A C 1
ATOM 634 O O . ARG A 1 79 ? 17.016 -11.019 10.337 1.00 96.81 79 ARG A O 1
ATOM 641 N N . HIS A 1 80 ? 15.885 -10.050 8.649 1.00 97.88 80 HIS A N 1
ATOM 642 C CA . HIS A 1 80 ? 14.725 -9.578 9.421 1.00 97.88 80 HIS A CA 1
ATOM 643 C C . HIS A 1 80 ? 13.479 -10.450 9.229 1.00 97.88 80 HIS A C 1
ATOM 645 O O . HIS A 1 80 ? 12.386 -10.076 9.663 1.00 97.88 80 HIS A O 1
ATOM 651 N N . ARG A 1 81 ? 13.631 -11.620 8.592 1.00 98.31 81 ARG A N 1
ATOM 652 C CA . ARG A 1 81 ? 12.510 -12.481 8.203 1.00 98.31 81 ARG A CA 1
ATOM 653 C C . ARG A 1 81 ? 11.673 -12.923 9.378 1.00 98.31 81 ARG A C 1
ATOM 655 O O . ARG A 1 81 ? 10.460 -12.808 9.297 1.00 98.31 81 ARG A O 1
ATOM 662 N N . ASP A 1 82 ? 12.287 -13.359 10.468 1.00 98.38 82 ASP A N 1
ATOM 663 C CA . ASP A 1 82 ? 11.531 -13.839 11.626 1.00 98.38 82 ASP A CA 1
ATOM 664 C C . ASP A 1 82 ? 10.707 -12.713 12.263 1.00 98.38 82 ASP A C 1
ATOM 666 O O . ASP A 1 82 ? 9.531 -12.902 12.587 1.00 98.38 82 ASP A O 1
ATOM 670 N N . ALA A 1 83 ? 11.288 -11.513 12.369 1.00 98.38 83 ALA A N 1
ATOM 671 C CA . ALA A 1 83 ? 10.598 -10.345 12.902 1.00 98.38 83 ALA A CA 1
ATOM 672 C C . ALA A 1 83 ? 9.385 -9.982 12.034 1.00 98.38 83 ALA A C 1
ATOM 674 O O . ALA A 1 83 ? 8.264 -9.928 12.545 1.00 98.38 83 ALA A O 1
ATOM 675 N N . PHE A 1 84 ? 9.570 -9.805 10.725 1.00 98.62 84 PHE A N 1
ATOM 676 C CA . PHE A 1 84 ? 8.467 -9.439 9.837 1.00 98.62 84 PHE A CA 1
ATOM 677 C C . PHE A 1 84 ? 7.449 -10.569 9.634 1.00 98.62 84 PHE A C 1
ATOM 679 O O . PHE A 1 84 ? 6.249 -10.302 9.643 1.00 98.62 84 PHE A O 1
ATOM 686 N N . ALA A 1 85 ? 7.881 -11.828 9.547 1.00 98.44 85 ALA A N 1
ATOM 687 C CA . ALA A 1 85 ? 6.978 -12.973 9.435 1.00 98.44 85 ALA A CA 1
ATOM 688 C C . ALA A 1 85 ? 6.081 -13.100 10.671 1.00 98.44 85 ALA A C 1
ATOM 690 O O . ALA A 1 85 ? 4.879 -13.328 10.538 1.00 98.44 85 ALA A O 1
ATOM 691 N N . SER A 1 86 ? 6.625 -12.876 11.875 1.00 98.25 86 SER A N 1
ATOM 692 C CA . SER A 1 86 ? 5.829 -12.865 13.112 1.00 98.25 86 SER A CA 1
ATOM 693 C C . SER A 1 86 ? 4.788 -11.735 13.150 1.00 98.25 86 SER A C 1
ATOM 695 O O . SER A 1 86 ? 3.760 -11.857 13.817 1.00 98.25 86 SER A O 1
ATOM 697 N N . ALA A 1 87 ? 5.022 -10.660 12.392 1.00 98.62 87 ALA A N 1
ATOM 698 C CA . ALA A 1 87 ? 4.133 -9.515 12.256 1.00 98.62 87 ALA A CA 1
ATOM 699 C C . ALA A 1 87 ? 3.142 -9.626 11.084 1.00 98.62 87 ALA A C 1
ATOM 701 O O . ALA A 1 87 ? 2.258 -8.782 10.976 1.00 98.62 87 ALA A O 1
ATOM 702 N N . SER A 1 88 ? 3.224 -10.663 10.242 1.00 98.44 88 SER A N 1
ATOM 703 C CA . SER A 1 88 ? 2.418 -10.818 9.010 1.00 98.44 88 SER A CA 1
ATOM 704 C C . SER A 1 88 ? 0.896 -10.738 9.205 1.00 98.44 88 SER A C 1
ATOM 706 O O . SER A 1 88 ? 0.158 -10.369 8.291 1.00 98.44 88 SER A O 1
ATOM 708 N N . SER A 1 89 ? 0.415 -11.034 10.416 1.00 97.69 89 SER A N 1
ATOM 709 C CA . SER A 1 89 ? -0.997 -10.887 10.796 1.00 97.69 89 SER A CA 1
ATOM 710 C C . SER A 1 89 ? -1.477 -9.433 10.905 1.00 97.69 89 SER A C 1
ATOM 712 O O . SER A 1 89 ? -2.683 -9.194 10.892 1.00 97.69 89 SER A O 1
ATOM 714 N N . TRP A 1 90 ? -0.563 -8.463 10.999 1.00 98.44 90 TRP A N 1
ATOM 715 C CA . TRP A 1 90 ? -0.881 -7.037 11.111 1.00 98.44 90 TRP A CA 1
ATOM 716 C C . TRP A 1 90 ? -0.032 -6.119 10.229 1.00 98.44 90 TRP A C 1
ATOM 718 O O . TRP A 1 90 ? -0.405 -4.962 10.044 1.00 98.44 90 TRP A O 1
ATOM 728 N N . LEU A 1 91 ? 1.057 -6.616 9.644 1.00 98.88 91 LEU A N 1
ATOM 729 C CA . LEU A 1 91 ? 1.937 -5.880 8.746 1.00 98.88 91 LEU A CA 1
ATOM 730 C C . LEU A 1 91 ? 2.212 -6.691 7.480 1.00 98.88 91 LEU A C 1
ATOM 732 O O . LEU A 1 91 ? 2.760 -7.788 7.555 1.00 98.88 91 LEU A O 1
ATOM 736 N N . ARG A 1 92 ? 1.884 -6.132 6.316 1.00 98.81 92 ARG A N 1
ATOM 737 C CA . ARG A 1 92 ? 2.197 -6.731 5.012 1.00 98.81 92 ARG A CA 1
ATOM 738 C C . ARG A 1 92 ? 2.886 -5.740 4.091 1.00 98.81 92 ARG A C 1
ATOM 740 O O . ARG A 1 92 ? 2.743 -4.532 4.253 1.00 98.81 92 ARG A O 1
ATOM 747 N N . PHE A 1 93 ? 3.598 -6.258 3.100 1.00 98.88 93 PHE A N 1
ATOM 748 C CA . PHE A 1 93 ? 4.287 -5.488 2.074 1.00 98.88 93 PHE A CA 1
ATOM 749 C C . PHE A 1 93 ? 3.737 -5.831 0.695 1.00 98.88 93 PHE A C 1
ATOM 751 O O . PHE A 1 93 ? 3.453 -6.991 0.419 1.00 98.88 93 PHE A O 1
ATOM 758 N N . GLY A 1 94 ? 3.632 -4.852 -0.196 1.00 98.69 94 GLY A N 1
ATOM 759 C CA . GLY A 1 94 ? 3.184 -5.072 -1.569 1.00 98.69 94 GLY A CA 1
ATOM 760 C C . GLY A 1 94 ? 3.958 -4.232 -2.576 1.00 98.69 94 GLY A C 1
ATOM 761 O O . GLY A 1 94 ? 4.722 -3.336 -2.226 1.00 98.69 94 GLY A O 1
ATOM 762 N N . PHE A 1 95 ? 3.749 -4.522 -3.854 1.00 98.69 95 PHE A N 1
ATOM 763 C CA . PHE A 1 95 ? 4.372 -3.792 -4.954 1.00 98.69 95 PHE A CA 1
ATOM 764 C C . PHE A 1 95 ? 3.725 -2.417 -5.162 1.00 98.69 95 PHE A C 1
ATOM 766 O O . PHE A 1 95 ? 2.517 -2.341 -5.330 1.00 98.69 95 PHE A O 1
ATOM 773 N N . HIS A 1 96 ? 4.510 -1.343 -5.221 1.00 98.56 96 HIS A N 1
ATOM 774 C CA . HIS A 1 96 ? 4.023 -0.012 -5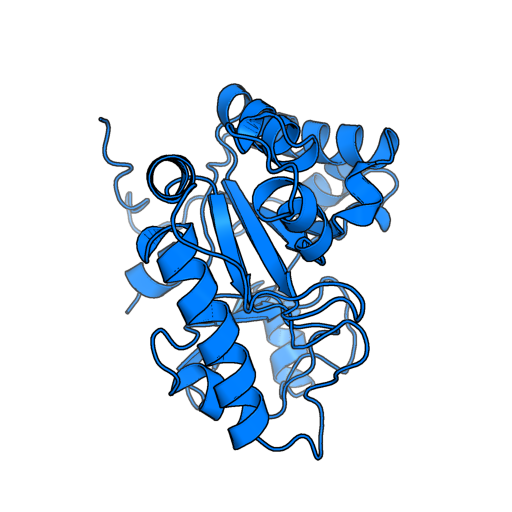.607 1.00 98.56 96 HIS A CA 1
ATOM 775 C C . HIS A 1 96 ? 4.392 0.346 -7.053 1.00 98.56 96 HIS A C 1
ATOM 777 O O . HIS A 1 96 ? 3.605 0.963 -7.773 1.00 98.56 96 HIS A O 1
ATOM 783 N N . GLY A 1 97 ? 5.579 -0.064 -7.497 1.00 98.12 97 GLY A N 1
ATOM 784 C CA . GLY A 1 97 ? 6.111 0.224 -8.825 1.00 98.12 97 GLY A CA 1
ATOM 785 C C . GLY A 1 97 ? 7.609 -0.061 -8.911 1.00 98.12 97 GLY A C 1
ATOM 786 O O . GLY A 1 97 ? 8.232 -0.487 -7.941 1.00 98.12 97 GLY A O 1
ATOM 787 N N . GLU A 1 98 ? 8.210 0.212 -10.064 1.00 97.94 98 GLU A N 1
ATOM 788 C CA . GLU A 1 98 ? 9.670 0.197 -10.202 1.00 97.94 98 GLU A CA 1
ATOM 789 C C . GLU A 1 98 ? 10.307 1.342 -9.410 1.00 97.94 98 GLU A C 1
ATOM 791 O O . GLU A 1 98 ? 11.180 1.111 -8.577 1.00 97.94 98 GLU A O 1
ATOM 796 N N . ASP A 1 99 ? 9.825 2.561 -9.648 1.00 97.81 99 ASP A N 1
ATOM 797 C CA . ASP A 1 99 ? 10.279 3.814 -9.053 1.00 97.81 99 ASP A CA 1
ATOM 798 C C . ASP A 1 99 ? 9.167 4.880 -9.150 1.00 97.81 99 ASP A C 1
ATOM 800 O O . ASP A 1 99 ? 8.121 4.657 -9.771 1.00 97.81 99 ASP A O 1
ATOM 804 N N . ALA A 1 100 ? 9.405 6.064 -8.579 1.00 96.44 100 ALA A N 1
ATOM 805 C CA . ALA A 1 100 ? 8.458 7.187 -8.566 1.00 96.44 100 ALA A CA 1
ATOM 806 C C . ALA A 1 100 ? 8.218 7.853 -9.943 1.00 96.44 100 ALA A C 1
ATOM 808 O O . ALA A 1 100 ? 7.391 8.768 -10.078 1.00 96.44 100 ALA A O 1
ATOM 809 N N . HIS A 1 101 ? 8.949 7.439 -10.979 1.00 95.94 101 HIS A N 1
ATOM 810 C CA . HIS A 1 101 ? 8.855 7.990 -12.332 1.00 95.94 101 HIS A CA 1
ATOM 811 C C . HIS A 1 101 ? 8.134 7.047 -13.300 1.00 95.94 101 HIS A C 1
ATOM 813 O O . HIS A 1 101 ? 7.586 7.500 -14.309 1.00 95.94 101 HIS A O 1
ATOM 819 N N . THR A 1 102 ? 8.096 5.756 -12.987 1.00 95.62 102 THR A N 1
ATOM 820 C CA . THR A 1 102 ? 7.517 4.719 -13.830 1.00 95.62 102 THR A CA 1
ATOM 821 C C . THR A 1 102 ? 5.992 4.781 -13.808 1.00 95.62 102 THR A C 1
ATOM 823 O O . THR A 1 102 ? 5.349 4.825 -12.762 1.00 95.62 102 THR A O 1
ATOM 826 N N . SER A 1 103 ? 5.401 4.760 -15.004 1.00 93.94 103 SER A N 1
ATOM 827 C CA . SER A 1 103 ? 3.959 4.644 -15.218 1.00 93.94 103 SER A CA 1
ATOM 828 C C . SER A 1 103 ? 3.643 3.347 -15.951 1.00 93.94 103 SER A C 1
ATOM 830 O O . SER A 1 103 ? 4.352 2.938 -16.875 1.00 93.94 103 SER A O 1
ATOM 832 N N . TYR A 1 104 ? 2.534 2.721 -15.573 1.00 96.19 104 TYR A N 1
ATOM 833 C CA . TYR A 1 104 ? 2.033 1.479 -16.161 1.00 96.19 104 TYR A CA 1
ATOM 834 C C . TYR A 1 104 ? 0.842 1.712 -17.103 1.00 96.19 104 TYR A C 1
ATOM 836 O O . TYR A 1 104 ? 0.046 0.810 -17.372 1.00 96.19 104 TYR A O 1
ATOM 844 N N . GLY A 1 105 ? 0.697 2.946 -17.593 1.00 92.94 105 GLY A N 1
ATOM 845 C CA . GLY A 1 105 ? -0.341 3.351 -18.538 1.00 92.94 105 GLY A CA 1
ATOM 846 C C . GLY A 1 105 ? -0.164 2.785 -19.953 1.00 92.94 105 GLY A C 1
ATOM 847 O O . GLY A 1 105 ? 0.615 1.870 -20.214 1.00 92.94 105 GLY A O 1
ATOM 848 N N . ARG A 1 106 ? -0.927 3.331 -20.906 1.00 89.94 106 ARG A N 1
ATOM 849 C CA . ARG A 1 106 ? -0.892 2.899 -22.313 1.00 89.94 106 ARG A CA 1
ATOM 850 C C . ARG A 1 106 ? 0.539 2.953 -22.869 1.00 89.94 106 ARG A C 1
ATOM 852 O O . ARG A 1 106 ? 1.182 3.992 -22.804 1.00 89.94 106 ARG A O 1
ATOM 859 N N . GLY A 1 107 ? 0.981 1.854 -23.480 1.00 89.56 107 GLY A N 1
ATOM 860 C CA . GLY A 1 107 ? 2.306 1.736 -24.097 1.00 89.56 107 GLY A CA 1
ATOM 861 C C . GLY A 1 107 ? 3.367 1.094 -23.200 1.00 89.56 107 GLY A C 1
ATOM 862 O O . GLY A 1 107 ? 4.415 0.706 -23.711 1.00 89.56 107 GLY A O 1
ATOM 863 N N . SER A 1 108 ? 3.100 0.909 -21.902 1.00 94.56 108 SER A N 1
ATOM 864 C CA . SER A 1 108 ? 4.028 0.209 -21.009 1.00 94.56 108 SER A CA 1
ATOM 865 C C . SER A 1 108 ? 4.137 -1.281 -21.384 1.00 94.56 108 SER A C 1
ATOM 867 O O . SER A 1 108 ? 3.096 -1.934 -21.526 1.00 94.56 108 SER A O 1
ATOM 869 N N . PRO A 1 109 ? 5.351 -1.849 -21.533 1.00 97.44 109 PRO A N 1
ATOM 870 C CA . PRO A 1 109 ? 5.529 -3.255 -21.898 1.00 97.44 109 PRO A CA 1
ATOM 871 C C . PRO A 1 109 ? 5.037 -4.206 -20.787 1.00 97.44 109 PRO A C 1
ATOM 873 O O . PRO A 1 109 ? 5.570 -4.144 -19.675 1.00 97.44 109 PRO A O 1
ATOM 876 N N . PRO A 1 110 ? 4.062 -5.101 -21.055 1.00 97.88 110 PRO A N 1
ATOM 877 C CA . PRO A 1 110 ? 3.518 -6.010 -20.043 1.00 97.88 110 PRO A CA 1
ATOM 878 C C . PRO A 1 110 ? 4.550 -6.943 -19.413 1.00 97.88 110 PRO A C 1
ATOM 880 O O . PRO A 1 110 ? 4.545 -7.112 -18.200 1.00 97.88 110 PRO A O 1
ATOM 883 N N . GLU A 1 111 ? 5.450 -7.513 -20.217 1.00 97.69 111 GLU A N 1
ATOM 884 C CA . GLU A 1 111 ? 6.478 -8.446 -19.734 1.00 97.69 111 GLU A CA 1
ATOM 885 C C . GLU A 1 111 ? 7.400 -7.772 -18.717 1.00 97.69 111 GLU A C 1
ATOM 887 O O . GLU A 1 111 ? 7.520 -8.242 -17.589 1.00 97.69 111 GLU A O 1
ATOM 892 N N . ARG A 1 112 ? 7.921 -6.584 -19.056 1.00 97.81 112 ARG A N 1
ATOM 893 C CA . ARG A 1 112 ? 8.740 -5.786 -18.136 1.00 97.81 112 ARG A CA 1
ATOM 894 C C . ARG A 1 112 ? 7.992 -5.469 -16.842 1.00 97.81 112 ARG A C 1
ATOM 896 O O . ARG A 1 112 ? 8.571 -5.574 -15.769 1.00 97.81 112 ARG A O 1
ATOM 903 N N . ALA A 1 113 ? 6.721 -5.080 -16.922 1.00 98.19 113 ALA A N 1
ATOM 904 C CA . ALA A 1 113 ? 5.932 -4.798 -15.725 1.00 98.19 113 ALA A CA 1
ATOM 905 C C . ALA A 1 113 ? 5.730 -6.053 -14.854 1.00 98.19 113 ALA A C 1
ATOM 907 O O . ALA A 1 113 ? 5.788 -5.958 -13.627 1.00 98.19 113 ALA A O 1
ATOM 908 N N . GLY A 1 114 ? 5.534 -7.219 -15.478 1.00 98.44 114 GLY A N 1
ATOM 909 C CA . GLY A 1 114 ? 5.473 -8.518 -14.806 1.00 98.44 114 GLY A CA 1
ATOM 910 C C . GLY A 1 114 ? 6.773 -8.866 -14.078 1.00 98.44 114 GLY A C 1
ATOM 911 O O . GLY A 1 114 ? 6.731 -9.240 -12.906 1.00 98.44 114 GLY A O 1
ATOM 912 N N . ASP A 1 115 ? 7.919 -8.669 -14.731 1.00 98.00 115 ASP A N 1
ATOM 913 C CA . ASP A 1 115 ? 9.241 -8.925 -14.148 1.00 98.00 115 ASP A CA 1
ATOM 914 C C . ASP A 1 115 ? 9.531 -8.022 -12.947 1.00 98.00 115 ASP A C 1
ATOM 916 O O . ASP A 1 115 ? 10.041 -8.490 -11.926 1.00 98.00 115 ASP A O 1
ATOM 920 N N . GLN A 1 116 ? 9.166 -6.739 -13.043 1.00 98.06 116 GLN A N 1
ATOM 921 C CA . GLN A 1 116 ? 9.319 -5.767 -11.956 1.00 98.06 116 GLN A CA 1
ATOM 922 C C . GLN A 1 116 ? 8.493 -6.164 -10.731 1.00 98.06 116 GLN A C 1
ATOM 924 O O . GLN A 1 116 ? 9.024 -6.222 -9.622 1.00 98.06 116 GLN A O 1
ATOM 929 N N . TYR A 1 117 ? 7.220 -6.517 -10.933 1.00 98.62 117 TYR A N 1
ATOM 930 C CA . TYR A 1 117 ? 6.377 -7.038 -9.859 1.00 98.62 117 TYR A CA 1
ATOM 931 C C . TYR A 1 117 ? 6.982 -8.299 -9.234 1.00 98.62 117 TYR A C 1
ATOM 933 O O . TYR A 1 117 ? 7.122 -8.383 -8.015 1.00 98.62 117 TYR A O 1
ATOM 941 N N . ALA A 1 118 ? 7.381 -9.269 -10.063 1.00 98.31 118 ALA A N 1
ATOM 942 C CA . ALA A 1 118 ? 7.913 -10.541 -9.592 1.00 98.31 118 ALA A CA 1
ATOM 943 C C . ALA A 1 118 ? 9.221 -10.362 -8.805 1.00 98.31 118 ALA A C 1
ATOM 945 O O . ALA A 1 118 ? 9.456 -11.087 -7.840 1.00 98.31 118 ALA A O 1
ATOM 946 N N . ALA A 1 119 ? 10.065 -9.401 -9.192 1.00 98.00 119 ALA A N 1
ATOM 947 C CA . ALA A 1 119 ? 11.271 -9.054 -8.450 1.00 98.00 119 ALA A CA 1
ATOM 948 C C . ALA A 1 119 ? 10.933 -8.548 -7.041 1.00 98.00 119 ALA A C 1
ATOM 950 O O . ALA A 1 119 ? 11.432 -9.108 -6.067 1.00 98.00 119 ALA A O 1
ATOM 951 N N . VAL A 1 120 ? 10.029 -7.570 -6.923 1.00 98.56 120 VAL A N 1
ATOM 952 C CA . VAL A 1 120 ? 9.624 -7.024 -5.617 1.00 98.56 120 VAL A CA 1
ATOM 953 C C . VAL A 1 120 ? 8.916 -8.076 -4.760 1.00 98.56 120 VAL A C 1
ATOM 955 O O . VAL A 1 120 ? 9.232 -8.212 -3.580 1.00 98.56 120 VAL A O 1
ATOM 958 N N . ALA A 1 121 ? 8.014 -8.873 -5.341 1.00 98.56 121 ALA A N 1
ATOM 959 C CA . ALA A 1 121 ? 7.323 -9.945 -4.626 1.00 98.56 121 ALA A CA 1
ATOM 960 C C . ALA A 1 121 ? 8.309 -10.982 -4.060 1.00 98.56 121 ALA A C 1
ATOM 962 O O . ALA A 1 121 ? 8.211 -11.347 -2.891 1.00 98.56 121 ALA A O 1
ATOM 963 N N . ARG A 1 122 ? 9.310 -11.411 -4.845 1.00 98.25 122 ARG A N 1
ATOM 964 C CA . ARG A 1 122 ? 10.363 -12.318 -4.354 1.00 98.25 122 ARG A CA 1
ATOM 965 C C . ARG A 1 122 ? 11.177 -11.698 -3.223 1.00 98.25 122 ARG A C 1
ATOM 967 O O . ARG A 1 122 ? 11.454 -12.395 -2.249 1.00 98.25 122 ARG A O 1
ATOM 974 N N . THR A 1 123 ? 11.528 -10.415 -3.323 1.00 98.44 123 THR A N 1
ATOM 975 C CA . THR A 1 123 ? 12.222 -9.717 -2.234 1.00 98.44 123 THR A CA 1
ATOM 976 C C . THR A 1 123 ? 11.382 -9.705 -0.961 1.00 98.44 123 THR A C 1
ATOM 978 O O . THR A 1 123 ? 11.901 -10.026 0.103 1.00 98.44 123 THR A O 1
ATOM 981 N N . ILE A 1 124 ? 10.084 -9.402 -1.051 1.00 98.62 124 ILE A N 1
ATOM 982 C CA . ILE A 1 124 ? 9.181 -9.413 0.109 1.00 98.62 124 ILE A CA 1
ATOM 983 C C . ILE A 1 124 ? 9.143 -10.804 0.752 1.00 98.62 124 ILE A C 1
ATOM 985 O O . ILE A 1 124 ? 9.302 -10.920 1.964 1.00 98.62 124 ILE A O 1
ATOM 989 N N . VAL A 1 125 ? 9.008 -11.868 -0.043 1.00 98.44 125 VAL A N 1
ATOM 990 C CA . VAL A 1 125 ? 8.973 -13.244 0.481 1.00 98.44 125 VAL A CA 1
ATOM 991 C C . VAL A 1 125 ? 10.291 -13.628 1.158 1.00 98.44 125 VAL A C 1
ATOM 993 O O . VAL A 1 125 ? 10.277 -14.258 2.219 1.00 98.44 125 VAL A O 1
ATOM 996 N N . ALA A 1 126 ? 11.432 -13.228 0.592 1.00 97.81 126 ALA A N 1
ATOM 997 C CA . ALA A 1 126 ? 12.737 -13.445 1.211 1.00 97.81 126 ALA A CA 1
ATOM 998 C C . ALA A 1 126 ? 12.877 -12.667 2.532 1.00 97.81 126 ALA A C 1
ATOM 1000 O O . ALA A 1 126 ? 13.332 -13.224 3.531 1.00 97.81 126 ALA A O 1
ATOM 1001 N N . MET A 1 127 ? 12.439 -11.407 2.538 1.00 97.81 127 MET A N 1
ATOM 1002 C CA . MET A 1 127 ? 12.574 -10.470 3.652 1.00 97.81 127 MET A CA 1
ATOM 1003 C C . MET A 1 127 ? 11.605 -10.736 4.805 1.00 97.81 127 MET A C 1
ATOM 1005 O O . MET A 1 127 ? 11.946 -10.441 5.942 1.00 97.81 127 MET A O 1
ATOM 1009 N N . ALA A 1 128 ? 10.395 -11.224 4.525 1.00 98.19 128 ALA A N 1
ATOM 1010 C CA . ALA A 1 128 ? 9.280 -11.229 5.475 1.00 98.19 128 ALA A CA 1
ATOM 1011 C C . ALA A 1 128 ? 8.412 -12.501 5.432 1.00 98.19 128 ALA A C 1
ATOM 1013 O O . ALA A 1 128 ? 7.528 -12.670 6.268 1.00 98.19 128 ALA A O 1
ATOM 1014 N N . GLY A 1 129 ? 8.671 -13.421 4.498 1.00 98.12 129 GLY A N 1
ATOM 1015 C CA . GLY A 1 129 ? 7.842 -14.608 4.281 1.00 98.12 129 GLY A CA 1
ATOM 1016 C C . GLY A 1 129 ? 6.615 -14.344 3.401 1.00 98.12 129 GLY A C 1
ATOM 1017 O O . GLY A 1 129 ? 6.250 -13.206 3.127 1.00 98.12 129 GLY A O 1
ATOM 1018 N N . GLU A 1 130 ? 5.989 -15.423 2.929 1.00 97.62 130 GLU A N 1
ATOM 1019 C CA . GLU A 1 130 ? 4.864 -15.353 1.984 1.00 97.62 130 GLU A CA 1
ATOM 1020 C C . GLU A 1 130 ? 3.591 -14.764 2.603 1.00 97.62 130 GLU A C 1
ATOM 1022 O O . GLU A 1 130 ? 2.929 -13.954 1.966 1.00 97.62 130 GLU A O 1
ATOM 1027 N N . GLU A 1 131 ? 3.309 -15.060 3.873 1.00 97.00 131 GLU A N 1
ATOM 1028 C CA . GLU A 1 131 ? 2.163 -14.500 4.614 1.00 97.00 131 GLU A CA 1
ATOM 1029 C C . GLU A 1 131 ? 2.221 -12.968 4.758 1.00 97.00 131 GLU A C 1
ATOM 1031 O O . GLU A 1 131 ? 1.204 -12.307 4.975 1.00 97.00 131 GLU A O 1
ATOM 1036 N N . ALA A 1 132 ? 3.421 -12.388 4.649 1.00 98.31 132 ALA A N 1
ATOM 1037 C CA . ALA A 1 132 ? 3.626 -10.948 4.698 1.00 98.31 132 ALA A CA 1
ATOM 1038 C C . ALA A 1 132 ? 3.448 -10.271 3.326 1.00 98.31 132 ALA A C 1
ATOM 1040 O O . ALA A 1 132 ? 3.531 -9.046 3.248 1.00 98.31 132 ALA A O 1
ATOM 1041 N N . LEU A 1 133 ? 3.219 -11.022 2.243 1.00 98.56 133 LEU A N 1
ATOM 1042 C CA . LEU A 1 133 ? 3.013 -10.467 0.908 1.00 98.56 133 LEU A CA 1
ATOM 1043 C C . LEU A 1 133 ? 1.552 -10.039 0.710 1.00 98.56 133 LEU A C 1
ATOM 1045 O O . LEU A 1 133 ? 0.637 -10.857 0.645 1.00 98.56 133 LEU A O 1
ATOM 1049 N N . ASP A 1 134 ? 1.331 -8.739 0.536 1.00 98.44 134 ASP A N 1
ATOM 1050 C CA . ASP A 1 134 ? 0.052 -8.184 0.108 1.00 98.44 134 ASP A CA 1
ATOM 1051 C C . ASP A 1 134 ? -0.109 -8.325 -1.412 1.00 98.44 134 ASP A C 1
ATOM 1053 O O . ASP A 1 134 ? 0.541 -7.644 -2.213 1.00 98.44 134 ASP A O 1
ATOM 1057 N N . ARG A 1 135 ? -1.017 -9.219 -1.809 1.00 97.75 135 ARG A N 1
ATOM 1058 C CA . ARG A 1 135 ? -1.378 -9.479 -3.210 1.00 97.75 135 ARG A CA 1
ATOM 1059 C C . ARG A 1 135 ? -2.463 -8.529 -3.732 1.00 97.75 135 ARG A C 1
ATOM 1061 O O . ARG A 1 135 ? -2.891 -8.678 -4.876 1.00 97.75 135 ARG A O 1
ATOM 1068 N N . LEU A 1 136 ? -2.864 -7.532 -2.939 1.00 97.75 136 LEU A N 1
ATOM 1069 C CA . LEU A 1 136 ? -3.758 -6.443 -3.330 1.00 97.75 136 LEU A CA 1
ATOM 1070 C C . LEU A 1 136 ? -3.055 -5.078 -3.197 1.00 97.75 136 LEU A C 1
ATOM 1072 O O . LEU A 1 136 ? -3.411 -4.262 -2.345 1.00 97.75 136 LEU A O 1
ATOM 1076 N N . PRO A 1 137 ? -2.024 -4.808 -4.015 1.00 98.00 137 PRO A N 1
ATOM 1077 C CA . PRO A 1 137 ? -1.260 -3.577 -3.895 1.00 98.00 137 PRO A CA 1
ATOM 1078 C C . PRO A 1 137 ? -2.015 -2.323 -4.349 1.00 98.00 137 PRO A C 1
ATOM 1080 O O . PRO A 1 137 ? -2.939 -2.381 -5.168 1.00 98.00 137 PRO A O 1
ATOM 1083 N N . ARG A 1 138 ? -1.530 -1.158 -3.903 1.00 98.12 138 ARG A N 1
ATOM 1084 C CA . ARG A 1 138 ? -1.761 0.123 -4.584 1.00 98.12 138 ARG A CA 1
ATOM 1085 C C . ARG A 1 138 ? -0.611 0.380 -5.549 1.00 98.12 138 ARG A C 1
ATOM 1087 O O . ARG A 1 138 ? 0.537 0.435 -5.128 1.00 98.12 138 ARG A O 1
ATOM 1094 N N . ILE A 1 139 ? -0.918 0.580 -6.826 1.00 98.00 139 ILE A N 1
ATOM 1095 C CA . ILE A 1 139 ? 0.102 0.869 -7.847 1.00 98.00 139 ILE A CA 1
ATOM 1096 C C . ILE A 1 139 ? 0.271 2.372 -7.997 1.00 98.00 139 ILE A C 1
ATOM 1098 O O . ILE A 1 139 ? -0.713 3.117 -7.978 1.00 98.00 139 ILE A O 1
ATOM 1102 N N . HIS A 1 140 ? 1.508 2.804 -8.221 1.00 96.19 140 HIS A N 1
ATOM 1103 C CA . HIS A 1 140 ? 1.861 4.197 -8.408 1.00 96.19 140 HIS A CA 1
ATOM 1104 C C . HIS A 1 140 ? 0.967 4.891 -9.451 1.00 96.19 140 HIS A C 1
ATOM 1106 O O . HIS A 1 140 ? 0.755 4.413 -10.577 1.00 96.19 140 HIS A O 1
ATOM 1112 N N . ARG A 1 141 ? 0.399 6.032 -9.035 1.00 93.94 141 ARG A N 1
ATOM 1113 C CA . ARG A 1 141 ? -0.562 6.860 -9.793 1.00 93.94 141 ARG A CA 1
ATOM 1114 C C . ARG A 1 141 ? -1.821 6.123 -10.258 1.00 93.94 141 ARG A C 1
ATOM 1116 O O . ARG A 1 141 ? -2.523 6.637 -11.123 1.00 93.94 141 ARG A O 1
ATOM 1123 N N . TYR A 1 142 ? -2.108 4.947 -9.701 1.00 96.00 142 TYR A N 1
ATOM 1124 C CA . TYR A 1 142 ? -3.223 4.088 -10.106 1.00 96.00 142 TYR A CA 1
ATOM 1125 C C . TYR A 1 142 ? -3.175 3.720 -11.595 1.00 96.00 142 TYR A C 1
ATOM 1127 O O . TYR A 1 142 ? -4.204 3.547 -12.248 1.00 96.00 142 TYR A O 1
ATOM 1135 N N . THR A 1 143 ? -1.966 3.627 -12.155 1.00 94.94 143 THR A N 1
ATOM 1136 C CA . THR A 1 143 ? -1.764 3.294 -13.567 1.00 94.94 143 THR A CA 1
ATOM 1137 C C . THR A 1 143 ? -1.636 1.789 -13.763 1.00 94.94 143 THR A C 1
ATOM 1139 O O . THR A 1 143 ? -1.147 1.065 -12.901 1.00 94.94 143 THR A O 1
ATOM 1142 N N . GLY A 1 144 ? -2.096 1.306 -14.912 1.00 95.38 144 GLY A N 1
ATOM 1143 C CA . GLY A 1 144 ? -2.054 -0.109 -15.256 1.00 95.38 144 GLY A CA 1
ATOM 1144 C C . GLY A 1 144 ? -3.051 -0.408 -16.359 1.00 95.38 144 GLY A C 1
ATOM 1145 O O . GLY A 1 144 ? -4.256 -0.450 -16.120 1.00 95.38 144 GLY A O 1
ATOM 1146 N N . HIS A 1 145 ? -2.563 -0.588 -17.583 1.00 95.25 145 HIS A N 1
ATOM 1147 C CA . HIS A 1 145 ? -3.416 -1.065 -18.667 1.00 95.25 145 HIS A CA 1
ATOM 1148 C C . HIS A 1 145 ? -3.624 -2.580 -18.579 1.00 95.25 145 HIS A C 1
ATOM 1150 O O . HIS A 1 145 ? -2.913 -3.294 -17.873 1.00 95.25 145 HIS A O 1
ATOM 1156 N N . ARG A 1 146 ? -4.623 -3.076 -19.306 1.00 95.88 146 ARG A N 1
ATOM 1157 C CA . ARG A 1 146 ? -5.137 -4.439 -19.153 1.00 95.88 146 ARG A CA 1
ATOM 1158 C C . ARG A 1 146 ? -4.064 -5.522 -19.273 1.00 95.88 146 ARG A C 1
ATOM 1160 O O . ARG A 1 146 ? -4.048 -6.442 -18.463 1.00 95.88 146 ARG A O 1
ATOM 1167 N N . ASP A 1 147 ? -3.161 -5.428 -20.246 1.00 97.56 147 ASP A N 1
ATOM 1168 C CA . ASP A 1 147 ? -2.164 -6.488 -20.431 1.00 97.56 147 ASP A CA 1
ATOM 1169 C C . ASP A 1 147 ? -1.073 -6.452 -19.357 1.00 97.56 147 ASP A C 1
ATOM 1171 O O . ASP A 1 147 ? -0.594 -7.510 -18.955 1.00 97.56 147 ASP A O 1
ATOM 1175 N N . VAL A 1 148 ? -0.756 -5.272 -18.812 1.00 98.12 148 VAL A N 1
ATOM 1176 C CA . VAL A 1 148 ? 0.108 -5.151 -17.626 1.00 98.12 148 VAL A CA 1
ATOM 1177 C C . VAL A 1 148 ? -0.545 -5.801 -16.404 1.00 98.12 148 VAL A C 1
ATOM 1179 O O . VAL A 1 148 ? 0.101 -6.594 -15.724 1.00 98.12 148 VAL A O 1
ATOM 1182 N N . LEU A 1 149 ? -1.835 -5.553 -16.159 1.00 97.75 149 LEU A N 1
ATOM 1183 C CA . LEU A 1 149 ? -2.561 -6.186 -15.050 1.00 97.75 149 LEU A CA 1
ATOM 1184 C C . LEU A 1 149 ? -2.549 -7.711 -15.161 1.00 97.75 149 LEU A C 1
ATOM 1186 O O . LEU A 1 149 ? -2.312 -8.414 -14.180 1.00 97.75 149 LEU A O 1
ATOM 1190 N N . ARG A 1 150 ? -2.743 -8.232 -16.374 1.00 97.94 150 ARG A N 1
ATOM 1191 C CA . ARG A 1 150 ? -2.644 -9.670 -16.638 1.00 97.94 150 ARG A CA 1
ATOM 1192 C C . ARG A 1 150 ? -1.235 -10.208 -16.410 1.00 97.94 150 ARG A C 1
ATOM 1194 O O . ARG A 1 150 ? -1.108 -11.345 -15.964 1.00 97.94 150 ARG A O 1
ATOM 1201 N N . ALA A 1 151 ? -0.196 -9.438 -16.727 1.00 98.44 151 ALA A N 1
ATOM 1202 C CA . ALA A 1 151 ? 1.185 -9.827 -16.456 1.00 98.44 151 ALA A CA 1
ATOM 1203 C C . ALA A 1 151 ? 1.442 -9.930 -14.945 1.00 98.44 151 ALA A C 1
ATOM 1205 O O . ALA A 1 151 ? 1.929 -10.961 -14.489 1.00 98.44 151 ALA A O 1
ATOM 1206 N N . TRP A 1 152 ? 1.013 -8.940 -14.154 1.00 98.50 152 TRP A N 1
ATOM 1207 C CA . TRP A 1 152 ? 1.097 -8.998 -12.688 1.00 98.50 152 TRP A CA 1
ATOM 1208 C C . TRP A 1 152 ? 0.305 -10.158 -12.091 1.00 98.50 152 TRP A C 1
ATOM 1210 O O . TRP A 1 152 ? 0.793 -10.834 -11.192 1.00 98.50 152 TRP A O 1
ATOM 1220 N N . ARG A 1 153 ? -0.897 -10.433 -12.605 1.00 97.44 153 ARG A N 1
ATOM 1221 C CA . ARG A 1 153 ? -1.725 -11.556 -12.143 1.00 97.44 153 ARG A CA 1
ATOM 1222 C C . ARG A 1 153 ? -1.076 -12.915 -12.425 1.00 97.44 153 ARG A C 1
ATOM 1224 O O . ARG A 1 153 ? -1.218 -13.837 -11.632 1.00 97.44 153 ARG A O 1
ATOM 1231 N N . ARG A 1 154 ? -0.401 -13.064 -13.572 1.00 97.62 154 ARG A N 1
ATOM 1232 C CA . ARG A 1 154 ? 0.253 -14.323 -13.986 1.00 97.62 154 ARG A CA 1
ATOM 1233 C C . ARG A 1 154 ? 1.640 -14.524 -13.383 1.00 97.62 154 ARG A C 1
ATOM 1235 O O . ARG A 1 154 ? 2.160 -15.634 -13.459 1.00 97.62 154 ARG A O 1
ATOM 1242 N N . ALA A 1 155 ? 2.248 -13.476 -12.836 1.00 97.12 155 ALA A N 1
ATOM 1243 C CA . ALA A 1 155 ? 3.528 -13.582 -12.158 1.00 97.12 155 ALA A CA 1
ATOM 1244 C C . ALA A 1 155 ? 3.444 -14.534 -10.951 1.00 97.12 155 ALA A C 1
ATOM 1246 O O . ALA A 1 155 ? 2.371 -14.799 -10.407 1.00 97.12 155 ALA A O 1
ATOM 1247 N N . HIS A 1 156 ? 4.594 -15.041 -10.509 1.00 92.44 156 HIS A N 1
ATOM 1248 C CA . HIS A 1 156 ? 4.674 -15.824 -9.276 1.00 92.44 156 HIS A CA 1
ATOM 1249 C C . HIS A 1 156 ? 4.203 -14.980 -8.077 1.00 92.44 156 HIS A C 1
ATOM 1251 O O . HIS A 1 156 ? 4.588 -13.818 -7.961 1.00 92.44 156 HIS A O 1
ATOM 1257 N N . HIS A 1 157 ? 3.357 -15.556 -7.216 1.00 95.69 157 HIS A N 1
ATOM 1258 C CA . HIS A 1 157 ? 2.560 -14.850 -6.195 1.00 95.69 157 HIS A CA 1
ATOM 1259 C C . HIS A 1 157 ? 1.666 -13.713 -6.725 1.00 95.69 157 HIS A C 1
ATOM 1261 O O . HIS A 1 157 ? 1.332 -12.806 -5.969 1.00 95.69 157 HIS A O 1
ATOM 1267 N N . GLY A 1 158 ? 1.257 -13.767 -7.997 1.00 97.12 158 GLY A N 1
ATOM 1268 C CA . GLY A 1 158 ? 0.577 -12.684 -8.708 1.00 97.12 158 GLY A CA 1
ATOM 1269 C C . GLY A 1 158 ? -0.607 -12.050 -7.981 1.00 97.12 158 GLY A C 1
ATOM 1270 O O . GLY A 1 158 ? -1.248 -12.670 -7.131 1.00 97.12 158 GLY A O 1
ATOM 1271 N N . ILE A 1 159 ? -0.911 -10.803 -8.330 1.00 97.75 159 ILE A N 1
ATOM 1272 C CA . ILE A 1 159 ? -1.951 -10.016 -7.655 1.00 97.75 159 ILE A CA 1
ATOM 1273 C C . ILE A 1 159 ? -3.336 -10.681 -7.713 1.00 97.75 159 ILE A C 1
ATOM 1275 O O . ILE A 1 159 ? -3.702 -11.299 -8.712 1.00 97.75 159 ILE A O 1
ATOM 1279 N N . THR A 1 160 ? -4.122 -10.509 -6.651 1.00 96.75 160 THR A N 1
ATOM 1280 C CA . THR A 1 160 ? -5.536 -10.924 -6.559 1.00 96.75 160 THR A CA 1
ATOM 1281 C C . THR A 1 160 ? -6.495 -9.739 -6.702 1.00 96.75 160 THR A C 1
ATOM 1283 O O . THR A 1 160 ? -7.693 -9.903 -6.955 1.00 96.75 160 THR A O 1
ATOM 1286 N N . GLY A 1 161 ? -5.970 -8.520 -6.587 1.00 97.12 161 GLY A N 1
ATOM 1287 C CA . GLY A 1 161 ? -6.729 -7.290 -6.729 1.00 97.12 161 GLY A CA 1
ATOM 1288 C C . GLY A 1 161 ? -5.844 -6.051 -6.710 1.00 97.12 161 GLY A C 1
ATOM 1289 O O . GLY A 1 161 ? -4.619 -6.153 -6.698 1.00 97.12 161 GLY A O 1
ATOM 1290 N N . LEU A 1 162 ? -6.476 -4.877 -6.686 1.00 98.00 162 LEU A N 1
ATOM 1291 C CA . LEU A 1 162 ? -5.795 -3.584 -6.616 1.00 98.00 162 LEU A CA 1
ATOM 1292 C C . LEU A 1 162 ? -6.564 -2.587 -5.744 1.00 98.00 162 LEU A C 1
ATOM 1294 O O . LEU A 1 162 ? -7.795 -2.501 -5.820 1.00 98.00 162 LEU A O 1
ATOM 1298 N N . LEU A 1 163 ? -5.832 -1.788 -4.965 1.00 97.50 163 LEU A N 1
ATOM 1299 C CA . LEU A 1 163 ? -6.384 -0.602 -4.317 1.00 97.50 163 LEU A CA 1
ATOM 1300 C C . LEU A 1 163 ? -6.491 0.534 -5.332 1.00 97.50 163 LEU A C 1
ATOM 1302 O O . LEU A 1 163 ? -5.554 0.805 -6.079 1.00 97.50 163 LEU A O 1
ATOM 1306 N N . THR A 1 164 ? -7.617 1.237 -5.335 1.00 96.12 164 THR A N 1
ATOM 1307 C CA . THR A 1 164 ? -7.860 2.360 -6.248 1.00 96.12 164 THR A CA 1
ATOM 1308 C C . THR A 1 164 ? -7.859 3.699 -5.524 1.00 96.12 164 THR A C 1
ATOM 1310 O O . THR A 1 164 ? -7.877 3.753 -4.290 1.00 96.12 164 THR A O 1
ATOM 1313 N N . ALA A 1 165 ? -7.891 4.772 -6.314 1.00 92.44 165 ALA A N 1
ATOM 1314 C CA . ALA A 1 165 ? -7.944 6.140 -5.829 1.00 92.44 165 ALA A CA 1
ATOM 1315 C C . ALA A 1 165 ? -9.154 6.421 -4.934 1.00 92.44 165 ALA A C 1
ATOM 1317 O O . ALA A 1 165 ? -10.209 5.786 -5.035 1.00 92.44 165 ALA A O 1
ATOM 1318 N N . GLU A 1 166 ? -8.955 7.404 -4.068 1.00 90.06 166 GLU A N 1
ATOM 1319 C CA . GLU A 1 166 ? -9.950 8.019 -3.205 1.00 90.06 166 GLU A CA 1
ATOM 1320 C C . GLU A 1 166 ? -10.839 9.038 -3.923 1.00 90.06 166 GLU A C 1
ATOM 1322 O O . GLU A 1 166 ? -11.959 9.292 -3.477 1.00 90.06 166 GLU A O 1
ATOM 1327 N N . ASP A 1 167 ? -10.385 9.577 -5.051 1.00 86.25 167 ASP A N 1
ATOM 1328 C CA . ASP A 1 167 ? -11.077 10.596 -5.840 1.00 86.25 167 ASP A CA 1
ATOM 1329 C C . ASP A 1 167 ? -11.721 10.027 -7.124 1.00 86.25 167 ASP A C 1
ATOM 1331 O O . ASP A 1 167 ? -11.790 8.813 -7.332 1.00 86.25 167 ASP A O 1
ATOM 1335 N N . ASP A 1 168 ? -12.265 10.906 -7.970 1.00 81.62 168 ASP A N 1
ATOM 1336 C CA . ASP A 1 168 ? -12.990 10.566 -9.199 1.00 81.62 168 ASP A CA 1
ATOM 1337 C C . ASP A 1 168 ? -12.124 10.635 -10.470 1.00 81.62 168 ASP A C 1
ATOM 1339 O O . ASP A 1 168 ? -12.653 10.713 -11.588 1.00 81.62 168 ASP A O 1
ATOM 1343 N N . ARG A 1 169 ? -10.791 10.565 -10.321 1.00 88.44 169 ARG A N 1
ATOM 1344 C CA . ARG A 1 169 ? -9.853 10.662 -11.446 1.00 88.44 169 ARG A CA 1
ATOM 1345 C C . ARG A 1 169 ? -10.168 9.663 -12.561 1.00 88.44 169 ARG A C 1
ATOM 1347 O O . ARG A 1 169 ? -10.605 8.530 -12.341 1.00 88.44 169 ARG A O 1
ATOM 1354 N N . SER A 1 170 ? -9.896 10.068 -13.801 1.00 84.75 170 SER A N 1
ATOM 1355 C CA . SER A 1 170 ? -10.098 9.205 -14.969 1.00 84.75 170 SER A CA 1
ATOM 1356 C C . SER A 1 170 ? -9.141 8.018 -14.999 1.00 84.75 170 SER A C 1
ATOM 1358 O O . SER A 1 170 ? -9.532 6.937 -15.444 1.00 84.75 170 SER A O 1
ATOM 1360 N N . ASP A 1 171 ? -7.919 8.223 -14.511 1.00 83.50 171 ASP A N 1
ATOM 1361 C CA . ASP A 1 171 ? -6.845 7.237 -14.519 1.00 83.50 171 ASP A CA 1
ATOM 1362 C C . ASP A 1 171 ? -6.958 6.345 -13.283 1.00 83.50 171 ASP A C 1
ATOM 1364 O O . ASP A 1 171 ? -6.354 6.584 -12.241 1.00 83.50 171 ASP A O 1
ATOM 1368 N N . THR A 1 172 ? -7.813 5.332 -13.394 1.00 91.81 172 THR A N 1
ATOM 1369 C CA . THR A 1 172 ? -7.921 4.232 -12.432 1.00 91.81 172 THR A CA 1
ATOM 1370 C C . THR A 1 172 ? -7.782 2.931 -13.207 1.00 91.81 172 THR A C 1
ATOM 1372 O O . THR A 1 172 ? -8.771 2.339 -13.646 1.00 91.81 172 THR A O 1
ATOM 1375 N N . TYR A 1 173 ? -6.535 2.517 -13.419 1.00 95.31 173 TYR A N 1
ATOM 1376 C CA . TYR A 1 173 ? -6.172 1.327 -14.184 1.00 95.31 173 TYR A CA 1
ATOM 1377 C C . TYR A 1 173 ? -6.806 1.325 -15.583 1.00 95.31 173 TYR A C 1
ATOM 1379 O O . TYR A 1 173 ? -6.754 2.325 -16.302 1.00 95.31 173 TYR A O 1
ATOM 1387 N N . HIS A 1 174 ? -7.419 0.213 -15.987 1.00 93.56 174 HIS A N 1
ATOM 1388 C CA . HIS A 1 174 ? -8.147 0.081 -17.247 1.00 93.56 174 HIS A CA 1
ATOM 1389 C C . HIS A 1 174 ? -9.650 0.360 -17.118 1.00 93.56 174 HIS A C 1
ATOM 1391 O O . HIS A 1 174 ? -10.384 0.078 -18.070 1.00 93.56 174 HIS A O 1
ATOM 1397 N N . LEU A 1 175 ? -10.122 0.856 -15.965 1.00 93.50 175 LEU A N 1
ATOM 1398 C CA . LEU A 1 175 ? -11.552 1.001 -15.706 1.00 93.50 175 LEU A CA 1
ATOM 1399 C C . LEU A 1 175 ? -12.170 2.085 -16.585 1.00 93.50 175 LEU A C 1
ATOM 1401 O O . LEU A 1 175 ? -11.700 3.225 -16.629 1.00 93.50 175 LEU A O 1
ATOM 1405 N N . ASP A 1 176 ? -13.290 1.755 -17.224 1.00 92.12 176 ASP A N 1
ATOM 1406 C CA . ASP A 1 176 ? -14.109 2.739 -17.922 1.00 92.12 176 ASP A CA 1
ATOM 1407 C C . ASP A 1 176 ? -14.949 3.596 -16.952 1.00 92.12 176 ASP A C 1
ATOM 1409 O O . ASP A 1 176 ? -15.022 3.355 -15.744 1.00 92.12 176 ASP A O 1
ATOM 1413 N N . ARG A 1 177 ? -15.623 4.623 -17.484 1.00 92.00 177 ARG A N 1
ATOM 1414 C CA . ARG A 1 177 ? -16.454 5.537 -16.682 1.00 92.00 177 ARG A CA 1
ATOM 1415 C C . ARG A 1 177 ? -17.566 4.816 -15.907 1.00 92.00 177 ARG A C 1
ATOM 1417 O O . ARG A 1 177 ? -17.882 5.235 -14.795 1.00 92.00 177 ARG A O 1
ATOM 1424 N N . ARG A 1 178 ? -18.181 3.771 -16.473 1.00 92.06 178 ARG A N 1
ATOM 1425 C CA . ARG A 1 178 ? -19.266 3.026 -15.813 1.00 92.06 178 ARG A CA 1
ATOM 1426 C C . ARG A 1 178 ? -18.713 2.185 -14.667 1.00 92.06 178 ARG A C 1
ATOM 1428 O O . ARG A 1 178 ? -19.300 2.178 -13.589 1.00 92.06 178 ARG A O 1
ATOM 1435 N N . GLN A 1 179 ? -17.574 1.529 -14.878 1.00 93.31 179 GLN A N 1
ATOM 1436 C CA . GLN A 1 179 ? -16.887 0.759 -13.844 1.00 93.31 179 GLN A CA 1
ATOM 1437 C C . GLN A 1 179 ? -16.425 1.660 -12.694 1.00 93.31 179 GLN A C 1
ATOM 1439 O O . GLN A 1 179 ? -16.686 1.331 -11.539 1.00 93.31 179 GLN A O 1
ATOM 1444 N N . ARG A 1 180 ? -15.838 2.830 -12.986 1.00 93.44 180 ARG A N 1
ATOM 1445 C CA . ARG A 1 180 ? -15.451 3.808 -11.953 1.00 93.44 180 ARG A CA 1
ATOM 1446 C C . ARG A 1 180 ? -16.649 4.325 -11.156 1.00 93.44 180 ARG A C 1
ATOM 1448 O O . ARG A 1 180 ? -16.590 4.362 -9.933 1.00 93.44 180 ARG A O 1
ATOM 1455 N N . ALA A 1 181 ? -17.762 4.650 -11.819 1.00 90.25 181 ALA A N 1
ATOM 1456 C CA . ALA A 1 181 ? -18.987 5.062 -11.129 1.00 90.25 181 ALA A CA 1
ATOM 1457 C C . ALA A 1 181 ? -19.535 3.955 -10.210 1.00 90.25 181 ALA A C 1
ATOM 1459 O O . ALA A 1 181 ? -19.953 4.227 -9.086 1.00 90.25 181 ALA A O 1
ATOM 1460 N N . ARG A 1 182 ? -19.487 2.693 -10.660 1.00 91.50 182 ARG A N 1
ATOM 1461 C CA . ARG A 1 182 ? -19.879 1.539 -9.843 1.00 91.50 182 ARG A CA 1
ATOM 1462 C C . ARG A 1 182 ? -18.946 1.351 -8.644 1.00 91.50 182 ARG A C 1
ATOM 1464 O O . ARG A 1 182 ? -19.433 1.122 -7.544 1.00 91.50 182 ARG A O 1
ATOM 1471 N N . LEU A 1 183 ? -17.636 1.487 -8.837 1.00 91.06 183 LEU A N 1
ATOM 1472 C CA . LEU A 1 183 ? -16.643 1.414 -7.765 1.00 91.06 183 LEU A CA 1
ATOM 1473 C C . LEU A 1 183 ? -16.832 2.519 -6.721 1.00 91.06 183 LEU A C 1
ATOM 1475 O O . LEU A 1 183 ? -16.760 2.243 -5.527 1.00 91.06 183 LEU A O 1
ATOM 1479 N N . LEU A 1 184 ? -17.144 3.743 -7.150 1.00 87.94 184 LEU A N 1
ATOM 1480 C CA . LEU A 1 184 ? -17.466 4.842 -6.241 1.00 87.94 184 LEU A CA 1
ATOM 1481 C C . LEU A 1 184 ? -18.719 4.541 -5.404 1.00 87.94 184 LEU A C 1
ATOM 1483 O O . LEU A 1 184 ? -18.732 4.805 -4.205 1.00 87.94 184 LEU A O 1
ATOM 1487 N N . ALA A 1 185 ? -19.751 3.962 -6.022 1.00 86.12 185 ALA A N 1
ATOM 1488 C CA . ALA A 1 185 ? -21.009 3.647 -5.349 1.00 86.12 185 ALA A CA 1
ATOM 1489 C C . ALA A 1 185 ? -20.914 2.442 -4.396 1.00 86.12 185 ALA A C 1
ATOM 1491 O O . ALA A 1 185 ? -21.556 2.441 -3.347 1.00 86.12 185 ALA A O 1
ATOM 1492 N N . LEU A 1 186 ? -20.147 1.411 -4.764 1.00 86.88 186 LEU A N 1
ATOM 1493 C CA . LEU A 1 186 ? -20.090 0.138 -4.035 1.00 86.88 186 LEU A CA 1
ATOM 1494 C C . LEU A 1 186 ? -18.876 0.015 -3.104 1.00 86.88 186 LEU A C 1
ATOM 1496 O O . LEU A 1 186 ? -18.874 -0.822 -2.206 1.00 86.88 186 LEU A O 1
ATOM 1500 N N . GLY A 1 187 ? -17.829 0.812 -3.321 1.00 88.06 187 GLY A N 1
ATOM 1501 C CA . GLY A 1 187 ? -16.553 0.712 -2.609 1.00 88.06 187 GLY A CA 1
ATOM 1502 C C . GLY A 1 187 ? -15.653 -0.433 -3.089 1.00 88.06 187 GLY A C 1
ATOM 1503 O O . GLY A 1 187 ? -14.445 -0.378 -2.890 1.00 88.06 187 GLY A O 1
ATOM 1504 N N . GLU A 1 188 ? -16.204 -1.439 -3.761 1.00 90.88 188 GLU A N 1
ATOM 1505 C CA . GLU A 1 188 ? -15.461 -2.525 -4.398 1.00 90.88 188 GLU A CA 1
ATOM 1506 C C . GLU A 1 188 ? -16.199 -3.029 -5.645 1.00 90.88 188 GLU A C 1
ATOM 1508 O O . GLU A 1 188 ? -17.431 -3.001 -5.708 1.00 90.88 188 GLU A O 1
ATOM 1513 N N . ILE A 1 189 ? -15.453 -3.495 -6.647 1.00 92.56 189 ILE A N 1
ATOM 1514 C CA . ILE A 1 189 ? -15.997 -4.214 -7.805 1.00 92.56 189 ILE A CA 1
ATOM 1515 C C . ILE A 1 189 ? -15.114 -5.414 -8.138 1.00 92.56 189 ILE A C 1
ATOM 1517 O O . ILE A 1 189 ? -13.895 -5.353 -8.004 1.00 92.56 189 ILE A O 1
ATOM 1521 N N . VAL A 1 190 ? -15.729 -6.488 -8.625 1.00 93.12 190 VAL A N 1
ATOM 1522 C CA . VAL A 1 190 ? -15.012 -7.615 -9.229 1.00 93.12 190 VAL A CA 1
ATOM 1523 C C . VAL A 1 190 ? -14.966 -7.389 -10.737 1.00 93.12 190 VAL A C 1
ATOM 1525 O O . VAL A 1 190 ? -16.007 -7.194 -11.370 1.00 93.12 190 VAL A O 1
ATOM 1528 N N . ASP A 1 191 ? -13.766 -7.390 -11.311 1.00 92.56 191 ASP A N 1
ATOM 1529 C CA . ASP A 1 191 ? -13.573 -7.487 -12.752 1.00 92.56 191 ASP A CA 1
ATOM 1530 C C . ASP A 1 191 ? -13.456 -8.962 -13.135 1.00 92.56 191 ASP A C 1
ATOM 1532 O O . ASP A 1 191 ? -12.380 -9.551 -13.090 1.00 92.56 191 ASP A O 1
ATOM 1536 N N . GLU A 1 192 ? -14.582 -9.562 -13.516 1.00 90.06 192 GLU A N 1
ATOM 1537 C CA . GLU A 1 192 ? -14.657 -10.974 -13.909 1.00 90.06 192 GLU A CA 1
ATOM 1538 C C . GLU A 1 192 ? -13.802 -11.304 -15.142 1.00 90.06 192 GLU A C 1
ATOM 1540 O O . GLU A 1 192 ? -13.388 -12.446 -15.319 1.00 90.06 192 GLU A O 1
ATOM 1545 N N . ARG A 1 193 ? -13.517 -10.322 -16.010 1.00 90.56 193 ARG A N 1
ATOM 1546 C CA . ARG A 1 193 ? -12.717 -10.557 -17.223 1.00 90.56 193 ARG A CA 1
ATOM 1547 C C . ARG A 1 193 ? -11.241 -10.677 -16.893 1.00 90.56 193 ARG A C 1
ATOM 1549 O O . ARG A 1 193 ? -10.538 -11.499 -17.479 1.00 90.56 193 ARG A O 1
ATOM 1556 N N . GLU A 1 194 ? -10.783 -9.834 -15.979 1.00 92.06 194 GLU A N 1
ATOM 1557 C CA . GLU A 1 194 ? -9.390 -9.813 -15.542 1.00 92.06 194 GLU A CA 1
ATOM 1558 C C . GLU A 1 194 ? -9.156 -10.642 -14.281 1.00 92.06 194 GLU A C 1
ATOM 1560 O O . GLU A 1 194 ? -8.010 -10.846 -13.896 1.00 92.06 194 GLU A O 1
ATOM 1565 N N . ASP A 1 195 ? -10.214 -11.206 -13.704 1.00 92.31 195 ASP A N 1
ATOM 1566 C CA . ASP A 1 195 ? -10.199 -11.980 -12.468 1.00 92.31 195 ASP A CA 1
ATOM 1567 C C . ASP A 1 195 ? -9.507 -11.240 -11.309 1.00 92.31 195 ASP A C 1
ATOM 1569 O O . ASP A 1 195 ? -8.677 -11.792 -10.590 1.00 92.31 195 ASP A O 1
ATOM 1573 N N . LEU A 1 196 ? -9.826 -9.952 -11.159 1.00 95.31 196 LEU A N 1
ATOM 1574 C CA . LEU A 1 196 ? -9.248 -9.066 -10.147 1.00 95.31 196 LEU A CA 1
ATOM 1575 C C . LEU A 1 196 ? -10.350 -8.349 -9.377 1.00 95.31 196 LEU A C 1
ATOM 1577 O O . LEU A 1 196 ? -11.342 -7.908 -9.959 1.00 95.31 196 LEU A O 1
ATOM 1581 N N . THR A 1 197 ? -10.147 -8.162 -8.076 1.00 95.31 197 THR A N 1
ATOM 1582 C CA . THR A 1 197 ? -11.018 -7.294 -7.274 1.00 95.31 197 THR A CA 1
ATOM 1583 C C . THR A 1 197 ? -10.398 -5.910 -7.126 1.00 95.31 197 THR A C 1
ATOM 1585 O O . THR A 1 197 ? -9.247 -5.767 -6.723 1.00 95.31 197 THR A O 1
ATOM 1588 N N . LEU A 1 198 ? -11.168 -4.873 -7.437 1.00 95.62 198 LEU A N 1
ATOM 1589 C CA . LEU A 1 198 ? -10.763 -3.479 -7.315 1.00 95.62 198 LEU A CA 1
ATOM 1590 C C . LEU A 1 198 ? -11.433 -2.902 -6.074 1.00 95.62 198 LEU A C 1
ATOM 1592 O O . LEU A 1 198 ? -12.659 -2.956 -5.956 1.00 95.62 198 LEU A O 1
ATOM 1596 N N . VAL A 1 199 ? -10.639 -2.351 -5.160 1.00 94.94 199 VAL A N 1
ATOM 1597 C CA . VAL A 1 199 ? -11.116 -1.888 -3.853 1.00 94.94 199 VAL A CA 1
ATOM 1598 C C . VAL A 1 199 ? -10.787 -0.411 -3.675 1.00 94.94 199 VAL A C 1
ATOM 1600 O O . VAL A 1 199 ? -9.631 0.001 -3.740 1.00 94.94 199 VAL A O 1
ATOM 1603 N N . ARG A 1 200 ? -11.813 0.401 -3.423 1.00 93.56 200 ARG A N 1
ATOM 1604 C CA . ARG A 1 200 ? -11.688 1.850 -3.286 1.00 93.56 200 ARG A CA 1
ATOM 1605 C C . ARG A 1 200 ? -11.039 2.241 -1.964 1.00 93.56 200 ARG A C 1
ATOM 1607 O O . ARG A 1 200 ? -11.500 1.848 -0.887 1.00 93.56 200 ARG A O 1
ATOM 1614 N N . THR A 1 201 ? -10.021 3.091 -2.051 1.00 94.88 201 THR A N 1
ATOM 1615 C CA . THR A 1 201 ? -9.524 3.863 -0.909 1.00 94.88 201 THR A CA 1
ATOM 1616 C C . THR A 1 201 ? -10.516 4.980 -0.588 1.00 94.88 201 THR A C 1
ATOM 1618 O O . THR A 1 201 ? -11.106 5.553 -1.492 1.00 94.88 201 THR A O 1
ATOM 1621 N N . HIS A 1 202 ? -10.751 5.301 0.680 1.00 93.62 202 HIS A N 1
ATOM 1622 C CA . HIS A 1 202 ? -11.728 6.339 1.037 1.00 93.62 202 HIS A CA 1
ATOM 1623 C C . HIS A 1 202 ? -11.095 7.677 1.345 1.00 93.62 202 HIS A C 1
ATOM 1625 O O . HIS A 1 202 ? -11.723 8.704 1.107 1.00 93.62 202 HIS A O 1
ATOM 1631 N N . LEU A 1 203 ? -9.895 7.649 1.920 1.00 95.06 203 LEU A N 1
ATOM 1632 C CA . LEU A 1 203 ? -9.256 8.842 2.432 1.00 95.06 203 LEU A CA 1
ATOM 1633 C C . LEU A 1 203 ? -7.743 8.758 2.271 1.00 95.06 203 LEU A C 1
ATOM 1635 O O . LEU A 1 203 ? -7.116 7.778 2.678 1.00 95.06 203 LEU A O 1
ATOM 1639 N N . ARG A 1 204 ? -7.181 9.836 1.739 1.00 96.69 204 ARG A N 1
ATOM 1640 C CA . ARG A 1 204 ? -5.765 10.168 1.822 1.00 96.69 204 ARG A CA 1
ATOM 1641 C C . ARG A 1 204 ? -5.565 11.102 3.014 1.00 96.69 204 ARG A C 1
ATOM 1643 O O . ARG A 1 204 ? -6.181 12.165 3.042 1.00 96.69 204 ARG A O 1
ATOM 1650 N N . LEU A 1 205 ? -4.760 10.714 4.003 1.00 96.81 205 LEU A N 1
ATOM 1651 C CA . LEU A 1 205 ? -4.663 11.439 5.278 1.00 96.81 205 LEU A CA 1
ATOM 1652 C C . LEU A 1 205 ? -4.265 12.900 5.085 1.00 96.81 205 LEU A C 1
ATOM 1654 O O . LEU A 1 205 ? -4.912 13.791 5.618 1.00 96.81 205 LEU A O 1
ATOM 1658 N N . GLU A 1 206 ? -3.239 13.150 4.280 1.00 95.06 206 GLU A N 1
ATOM 1659 C CA . GLU A 1 206 ? -2.720 14.493 4.031 1.00 95.06 206 GLU A CA 1
ATOM 1660 C C . GLU A 1 206 ? -3.622 15.362 3.141 1.00 95.06 206 GLU A C 1
ATOM 1662 O O . GLU A 1 206 ? -3.318 16.535 2.936 1.00 95.06 206 GLU A O 1
ATOM 1667 N N . ALA A 1 207 ? -4.714 14.807 2.604 1.00 94.12 207 ALA A N 1
ATOM 1668 C CA . ALA A 1 207 ? -5.715 15.554 1.847 1.00 94.12 207 ALA A CA 1
ATOM 1669 C C . ALA A 1 207 ? -6.875 16.060 2.724 1.00 94.12 207 ALA A C 1
ATOM 1671 O O . ALA A 1 207 ? -7.756 16.754 2.219 1.00 94.12 207 ALA A O 1
ATOM 1672 N N . SER A 1 208 ? -6.892 15.723 4.018 1.00 94.62 208 SER A N 1
ATOM 1673 C CA . SER A 1 208 ? -7.991 16.039 4.930 1.00 94.62 208 SER A CA 1
ATOM 1674 C C . SER A 1 208 ? -7.513 16.791 6.167 1.00 94.62 208 SER A C 1
ATOM 1676 O O . SER A 1 208 ? -6.574 16.373 6.840 1.00 94.62 208 SER A O 1
ATOM 1678 N N . SER A 1 209 ? -8.216 17.871 6.513 1.00 94.75 209 SER A N 1
ATOM 1679 C CA . SER A 1 209 ? -8.011 18.610 7.763 1.00 94.75 209 SER A CA 1
ATOM 1680 C C . SER A 1 209 ? -8.729 17.987 8.967 1.00 94.75 209 SER A C 1
ATOM 1682 O O . SER A 1 209 ? -8.339 18.257 10.098 1.00 94.75 209 SER A O 1
ATOM 1684 N N . ASP A 1 210 ? -9.743 17.142 8.743 1.00 96.44 210 ASP A N 1
ATOM 1685 C CA . ASP A 1 210 ? -10.453 16.387 9.787 1.00 96.44 210 ASP A CA 1
ATOM 1686 C C . ASP A 1 210 ? -10.718 14.932 9.344 1.00 96.44 210 ASP A C 1
ATOM 1688 O O . ASP A 1 210 ? -11.854 14.550 9.049 1.00 96.44 210 ASP A O 1
ATOM 1692 N N . PRO A 1 211 ? -9.670 14.083 9.283 1.00 96.00 211 PRO A N 1
ATOM 1693 C CA . PRO A 1 211 ? -9.794 12.699 8.821 1.00 96.00 211 PRO A CA 1
ATOM 1694 C C . PRO A 1 211 ? -10.895 11.901 9.525 1.00 96.00 211 PRO A C 1
ATOM 1696 O O . PRO A 1 211 ? -11.614 11.133 8.893 1.00 96.00 211 PRO A O 1
ATOM 1699 N N . VAL A 1 212 ? -11.057 12.081 10.837 1.00 95.56 212 VAL A N 1
ATOM 1700 C CA . VAL A 1 212 ? -12.058 11.343 11.617 1.00 95.56 212 VAL A CA 1
ATOM 1701 C C . VAL A 1 212 ? -13.470 11.833 11.297 1.00 95.56 212 VAL A C 1
ATOM 1703 O O . VAL A 1 212 ? -14.373 11.013 11.114 1.00 95.56 212 VAL A O 1
ATOM 1706 N N . GLY A 1 213 ? -13.687 13.147 11.201 1.00 95.06 213 GLY A N 1
ATOM 1707 C CA . GLY A 1 213 ? -14.976 13.697 10.786 1.00 95.06 213 GLY A CA 1
ATOM 1708 C C . GLY A 1 213 ? -15.371 13.266 9.375 1.00 95.06 213 GLY A C 1
ATOM 1709 O O . GLY A 1 213 ? -16.529 12.902 9.149 1.00 95.06 213 GLY A O 1
ATOM 1710 N N . ASP A 1 214 ? -14.421 13.245 8.442 1.00 93.81 214 ASP A N 1
ATOM 1711 C CA . ASP A 1 214 ? -14.622 12.781 7.066 1.00 93.81 214 ASP A CA 1
ATOM 1712 C C . ASP A 1 214 ? -15.078 11.316 7.033 1.00 93.81 214 ASP A C 1
ATOM 1714 O O . ASP A 1 214 ? -16.088 10.981 6.405 1.00 93.81 214 ASP A O 1
ATOM 1718 N N . LEU A 1 215 ? -14.395 10.445 7.780 1.00 91.69 215 LEU A N 1
ATOM 1719 C CA . LEU A 1 215 ? -14.738 9.024 7.876 1.00 91.69 215 LEU A CA 1
ATOM 1720 C C . LEU A 1 215 ? -16.103 8.786 8.538 1.00 91.69 215 LEU A C 1
ATOM 1722 O O . LEU A 1 215 ? -16.870 7.938 8.074 1.00 91.69 215 LEU A O 1
ATOM 1726 N N . ARG A 1 216 ? -16.458 9.571 9.563 1.00 90.19 216 ARG A N 1
ATOM 1727 C CA . ARG A 1 216 ? -17.791 9.521 10.189 1.00 90.19 216 ARG A CA 1
ATOM 1728 C C . ARG A 1 216 ? -18.908 9.857 9.204 1.00 90.19 216 ARG A C 1
ATOM 1730 O O . ARG A 1 216 ? -19.958 9.222 9.249 1.00 90.19 216 ARG A O 1
ATOM 1737 N N . ARG A 1 217 ? -18.688 10.817 8.298 1.00 89.25 217 ARG A N 1
ATOM 1738 C CA . ARG A 1 217 ? -19.676 11.186 7.266 1.00 89.25 217 ARG A CA 1
ATOM 1739 C C . ARG A 1 217 ? -19.854 10.105 6.201 1.00 89.25 217 ARG A C 1
ATOM 1741 O O . ARG A 1 217 ? -20.957 9.949 5.686 1.00 89.25 217 ARG A O 1
ATOM 1748 N N . LEU A 1 218 ? -18.798 9.355 5.883 1.00 81.50 218 LEU A N 1
ATOM 1749 C CA . LEU A 1 218 ? -18.877 8.233 4.941 1.00 81.50 218 LEU A CA 1
ATOM 1750 C C . LEU A 1 218 ? -19.663 7.043 5.518 1.00 81.50 218 LEU A C 1
ATOM 1752 O O . LEU A 1 218 ? -20.418 6.390 4.793 1.00 81.50 218 LEU A O 1
ATOM 1756 N N . GLY A 1 219 ? -19.517 6.789 6.821 1.00 70.00 219 GLY A N 1
ATOM 1757 C CA . GLY A 1 219 ? -20.122 5.653 7.515 1.00 70.00 219 GLY A CA 1
ATOM 1758 C C . GLY A 1 219 ? -19.466 4.303 7.155 1.00 70.00 219 GLY A C 1
ATOM 1759 O O . GLY A 1 219 ? -18.912 4.136 6.068 1.00 70.00 219 GLY A O 1
ATOM 1760 N N . PRO A 1 220 ? -19.527 3.285 8.031 1.00 61.88 220 PRO A N 1
ATOM 1761 C CA . PRO A 1 220 ? -18.692 2.081 7.925 1.00 61.88 220 PRO A CA 1
ATOM 1762 C C . PRO A 1 220 ? -19.182 1.018 6.910 1.00 61.88 220 PRO A C 1
ATOM 1764 O O . PRO A 1 220 ? -18.869 -0.157 7.066 1.00 61.88 220 PRO A O 1
ATOM 1767 N N . ARG A 1 221 ? -19.937 1.390 5.860 1.00 64.44 221 ARG A N 1
ATOM 1768 C CA . ARG A 1 221 ? -20.848 0.503 5.086 1.00 64.44 221 ARG A CA 1
ATOM 1769 C C . ARG A 1 221 ? -20.278 -0.850 4.612 1.00 64.44 221 ARG A C 1
ATOM 1771 O O . ARG A 1 221 ? -21.045 -1.800 4.513 1.00 64.44 221 ARG A O 1
ATOM 1778 N N . SER A 1 222 ? -18.977 -0.969 4.345 1.00 66.62 222 SER A N 1
ATOM 1779 C CA . SER A 1 222 ? -18.311 -2.263 4.079 1.00 66.62 222 SER A CA 1
ATOM 1780 C C . SER A 1 222 ? -16.863 -2.343 4.591 1.00 66.62 222 SER A C 1
ATOM 1782 O O . SER A 1 222 ? -16.155 -3.314 4.330 1.00 66.62 222 SER A O 1
ATOM 1784 N N . GLY A 1 223 ? -16.407 -1.315 5.311 1.00 82.44 223 GLY A N 1
ATOM 1785 C CA . GLY A 1 223 ? -15.020 -1.114 5.729 1.00 82.44 223 GLY A CA 1
ATOM 1786 C C . GLY A 1 223 ? -14.487 0.266 5.352 1.00 82.44 223 GLY A C 1
ATOM 1787 O O . GLY A 1 223 ? -15.037 0.943 4.490 1.00 82.44 223 GLY A O 1
ATOM 1788 N N . VAL A 1 224 ? -13.414 0.674 6.018 1.00 90.69 224 VAL A N 1
ATOM 1789 C CA . VAL A 1 224 ? -12.723 1.954 5.898 1.00 90.69 224 VAL A CA 1
ATOM 1790 C C . VAL A 1 224 ? -11.287 1.671 5.480 1.00 90.69 224 VAL A C 1
ATOM 1792 O O . VAL A 1 224 ? -10.637 0.771 5.998 1.00 90.69 224 VAL A O 1
ATOM 1795 N N . ARG A 1 225 ? -10.805 2.428 4.501 1.00 94.75 225 ARG A N 1
ATOM 1796 C CA . ARG A 1 225 ? -9.519 2.213 3.829 1.00 94.75 225 ARG A CA 1
ATOM 1797 C C . ARG A 1 225 ? -8.858 3.564 3.688 1.00 94.75 225 ARG A C 1
ATOM 1799 O O . ARG A 1 225 ? -9.415 4.432 3.013 1.00 94.75 225 ARG A O 1
ATOM 1806 N N . VAL A 1 226 ? -7.746 3.743 4.375 1.00 97.12 226 VAL A N 1
ATOM 1807 C CA . VAL A 1 226 ? -7.075 5.032 4.537 1.00 97.12 226 VAL A CA 1
ATOM 1808 C C . VAL A 1 226 ? -5.611 4.855 4.171 1.00 97.12 226 VAL A C 1
ATOM 1810 O O . VAL A 1 226 ? -5.034 3.791 4.411 1.00 97.12 226 VAL A O 1
ATOM 1813 N N . PHE A 1 227 ? -5.006 5.880 3.583 1.00 98.25 227 PHE A N 1
ATOM 1814 C CA . PHE A 1 227 ? -3.584 5.840 3.278 1.00 98.25 227 PHE A CA 1
ATOM 1815 C C . PHE A 1 227 ? -2.868 7.166 3.465 1.00 98.25 227 PHE A C 1
ATOM 1817 O O . PHE A 1 227 ? -3.494 8.218 3.575 1.00 98.25 227 PHE A O 1
ATOM 1824 N N . THR A 1 228 ? -1.545 7.074 3.500 1.00 98.50 228 THR A N 1
ATOM 1825 C CA . THR A 1 228 ? -0.595 8.188 3.465 1.00 98.50 228 THR A CA 1
ATOM 1826 C C . THR A 1 228 ? 0.679 7.732 2.750 1.00 98.50 228 THR A C 1
ATOM 1828 O O . THR A 1 228 ? 0.761 6.589 2.300 1.00 98.50 228 THR A O 1
ATOM 1831 N N . HIS A 1 229 ? 1.677 8.605 2.661 1.00 98.38 229 HIS A N 1
ATOM 1832 C CA . HIS A 1 229 ? 2.989 8.296 2.095 1.00 98.38 229 HIS A CA 1
ATOM 1833 C C . HIS A 1 229 ? 4.043 8.299 3.203 1.00 98.38 229 HIS A C 1
ATOM 1835 O O . HIS A 1 229 ? 4.011 9.153 4.094 1.00 98.38 229 HIS A O 1
ATOM 1841 N N . ALA A 1 230 ? 4.997 7.374 3.144 1.00 98.19 230 ALA A N 1
ATOM 1842 C CA . ALA A 1 230 ? 6.013 7.206 4.175 1.00 98.19 230 ALA A CA 1
ATOM 1843 C C . ALA A 1 230 ? 6.826 8.482 4.463 1.00 98.19 230 ALA A C 1
ATOM 1845 O O . ALA A 1 230 ? 6.964 8.828 5.641 1.00 98.19 230 ALA A O 1
ATOM 1846 N N . PRO A 1 231 ? 7.245 9.284 3.454 1.00 97.31 231 PRO A N 1
ATOM 1847 C CA . PRO A 1 231 ? 7.928 10.553 3.712 1.00 97.31 231 PRO A CA 1
ATOM 1848 C C . PRO A 1 231 ? 7.125 11.517 4.600 1.00 97.31 231 PRO A C 1
ATOM 1850 O O . PRO A 1 231 ? 7.698 12.321 5.339 1.00 97.31 231 PRO A O 1
ATOM 1853 N N . LEU A 1 232 ? 5.791 11.425 4.574 1.00 98.19 232 LEU A N 1
ATOM 1854 C CA . LEU A 1 232 ? 4.901 12.279 5.356 1.00 98.19 232 LEU A CA 1
ATOM 1855 C C . LEU A 1 232 ? 4.748 11.828 6.812 1.00 98.19 232 LEU A C 1
ATOM 1857 O O . LEU A 1 232 ? 4.344 12.641 7.639 1.00 98.19 232 LEU A O 1
ATOM 1861 N N . LEU A 1 233 ? 5.129 10.596 7.168 1.00 97.88 233 LEU A N 1
ATOM 1862 C CA . LEU A 1 233 ? 5.114 10.118 8.559 1.00 97.88 233 LEU A CA 1
ATOM 1863 C C . LEU A 1 233 ? 6.157 10.819 9.445 1.00 97.88 233 LEU A C 1
ATOM 1865 O O . LEU A 1 233 ? 6.088 10.751 10.674 1.00 97.88 233 LEU A O 1
ATOM 1869 N N . THR A 1 234 ? 7.089 11.564 8.847 1.00 95.75 234 THR A N 1
ATOM 1870 C CA . THR A 1 234 ? 7.987 12.480 9.568 1.00 95.75 234 THR A CA 1
ATOM 1871 C C . THR A 1 234 ? 7.254 13.701 10.134 1.00 95.75 234 THR A C 1
ATOM 1873 O O . THR A 1 234 ? 7.713 14.291 11.119 1.00 95.75 234 THR A O 1
ATOM 1876 N N . ARG A 1 235 ? 6.076 14.041 9.599 1.00 97.31 235 ARG A N 1
ATOM 1877 C CA . ARG A 1 235 ? 5.285 15.189 10.041 1.00 97.31 235 ARG A CA 1
ATOM 1878 C C . ARG A 1 235 ? 4.391 14.832 11.242 1.00 97.31 235 ARG A C 1
ATOM 1880 O O . ARG A 1 235 ? 3.683 13.825 11.188 1.00 97.31 235 ARG A O 1
ATOM 1887 N N . PRO A 1 236 ? 4.394 15.632 12.329 1.00 96.81 236 PRO A N 1
ATOM 1888 C CA . PRO A 1 236 ? 3.563 15.369 13.507 1.00 96.81 236 PRO A CA 1
ATOM 1889 C C . PRO A 1 236 ? 2.062 15.297 13.212 1.00 96.81 236 PRO A C 1
ATOM 1891 O O . PRO A 1 236 ? 1.408 14.371 13.679 1.00 96.81 236 PRO A O 1
ATOM 1894 N N . ASP A 1 237 ? 1.543 16.200 12.381 1.00 96.56 237 ASP A N 1
ATOM 1895 C CA . ASP A 1 237 ? 0.121 16.279 12.029 1.00 96.56 237 ASP A CA 1
ATOM 1896 C C . ASP A 1 237 ? -0.381 15.007 11.328 1.00 96.56 237 ASP A C 1
ATOM 1898 O O . ASP A 1 237 ? -1.454 14.497 11.641 1.00 96.56 237 ASP A O 1
ATOM 1902 N N . VAL A 1 238 ? 0.427 14.427 10.437 1.00 97.81 238 VAL A N 1
ATOM 1903 C CA . VAL A 1 238 ? 0.089 13.168 9.752 1.00 97.81 238 VAL A CA 1
ATOM 1904 C C . VAL A 1 238 ? 0.118 11.982 10.719 1.00 97.81 238 VAL A C 1
ATOM 1906 O O . VAL A 1 238 ? -0.748 11.108 10.643 1.00 97.81 238 VAL A O 1
ATOM 1909 N N . ARG A 1 239 ? 1.070 11.943 11.663 1.00 97.94 239 ARG A N 1
ATOM 1910 C CA . ARG A 1 239 ? 1.107 10.897 12.702 1.00 97.94 239 ARG A CA 1
ATOM 1911 C C . ARG A 1 239 ? -0.081 10.995 13.653 1.00 97.94 239 ARG A C 1
ATOM 1913 O O . ARG A 1 239 ? -0.664 9.970 13.999 1.00 97.94 239 ARG A O 1
ATOM 1920 N N . GLU A 1 240 ? -0.440 12.208 14.060 1.00 97.62 240 GLU A N 1
ATOM 1921 C CA . GLU A 1 240 ? -1.610 12.475 14.898 1.00 97.62 240 GLU A CA 1
ATOM 1922 C C . GLU A 1 240 ? -2.901 12.080 14.179 1.00 97.62 240 GLU A C 1
ATOM 1924 O O . GLU A 1 240 ? -3.736 11.393 14.765 1.00 97.62 240 GLU A O 1
ATOM 1929 N N . ALA A 1 241 ? -3.028 12.409 12.891 1.00 98.12 241 ALA A N 1
ATOM 1930 C CA . ALA A 1 241 ? -4.139 11.974 12.053 1.00 98.12 241 ALA A CA 1
ATOM 1931 C C . ALA A 1 241 ? -4.237 10.442 11.963 1.00 98.12 241 ALA A C 1
ATOM 1933 O O . ALA A 1 241 ? -5.310 9.879 12.184 1.00 98.12 241 ALA A O 1
ATOM 1934 N N . LEU A 1 242 ? -3.124 9.752 11.689 1.00 98.38 242 LEU A N 1
ATOM 1935 C CA . LEU A 1 242 ? -3.078 8.289 11.621 1.00 98.38 242 LEU A CA 1
ATOM 1936 C C . LEU A 1 242 ? -3.483 7.650 12.960 1.00 98.38 242 LEU A C 1
ATOM 1938 O O . LEU A 1 242 ? -4.307 6.733 12.991 1.00 98.38 242 LEU A O 1
ATOM 1942 N N . ALA A 1 243 ? -2.948 8.163 14.072 1.00 98.38 243 ALA A N 1
ATOM 1943 C CA . ALA A 1 243 ? -3.293 7.709 15.415 1.00 98.38 243 ALA A CA 1
ATOM 1944 C C . ALA A 1 243 ? -4.763 7.991 15.765 1.00 98.38 243 ALA A C 1
ATOM 1946 O O . ALA A 1 243 ? -5.416 7.148 16.379 1.00 98.38 243 ALA A O 1
ATOM 1947 N N . GLY A 1 244 ? -5.293 9.143 15.351 1.00 97.88 244 GLY A N 1
ATOM 1948 C CA . GLY A 1 244 ? -6.690 9.527 15.537 1.00 97.88 244 GLY A CA 1
ATOM 1949 C C . GLY A 1 244 ? -7.651 8.615 14.778 1.00 97.88 244 GLY A C 1
ATOM 1950 O O . GLY A 1 244 ? -8.644 8.170 15.351 1.00 97.88 244 GLY A O 1
ATOM 1951 N N . VAL A 1 245 ? -7.330 8.260 13.529 1.00 97.38 245 VAL A N 1
ATOM 1952 C CA . VAL A 1 245 ? -8.100 7.279 12.745 1.00 97.38 245 VAL A CA 1
ATOM 1953 C C . VAL A 1 245 ? -8.071 5.901 13.407 1.00 97.38 245 VAL A C 1
ATOM 1955 O O . VAL A 1 245 ? -9.121 5.269 13.523 1.00 97.38 245 VAL A O 1
ATOM 1958 N N . ALA A 1 246 ? -6.907 5.445 13.880 1.00 97.38 246 ALA A N 1
ATOM 1959 C CA . ALA A 1 246 ? -6.787 4.165 14.579 1.00 97.38 246 ALA A CA 1
ATOM 1960 C C . ALA A 1 246 ? -7.603 4.139 15.886 1.00 97.38 246 ALA A C 1
ATOM 1962 O O . ALA A 1 246 ? -8.351 3.194 16.133 1.00 97.38 246 ALA A O 1
ATOM 1963 N N . ALA A 1 247 ? -7.515 5.203 16.690 1.00 97.25 247 ALA A N 1
ATOM 1964 C CA . ALA A 1 247 ? -8.271 5.343 17.931 1.00 97.25 247 ALA A CA 1
ATOM 1965 C C . ALA A 1 247 ? -9.784 5.400 17.687 1.00 97.25 247 ALA A C 1
ATOM 1967 O O . ALA A 1 247 ? -10.550 4.740 18.389 1.00 97.25 247 ALA A O 1
ATOM 1968 N N . TRP A 1 248 ? -10.215 6.165 16.681 1.00 95.31 248 TRP A N 1
ATOM 1969 C CA . TRP A 1 248 ? -11.615 6.240 16.281 1.00 95.31 248 TRP A CA 1
ATOM 1970 C C . TRP A 1 248 ? -12.141 4.870 15.852 1.00 95.31 248 TRP A C 1
ATOM 1972 O O . TRP A 1 248 ? -13.157 4.424 16.371 1.00 95.31 248 TRP A O 1
ATOM 1982 N N . ALA A 1 249 ? -11.430 4.169 14.968 1.00 93.31 249 ALA A N 1
ATOM 1983 C CA . ALA A 1 249 ? -11.847 2.855 14.494 1.00 93.31 249 ALA A CA 1
ATOM 1984 C C . ALA A 1 249 ? -11.996 1.843 15.639 1.00 93.31 249 ALA A C 1
ATOM 1986 O O . ALA A 1 249 ? -12.997 1.128 15.690 1.00 93.31 249 ALA A O 1
ATOM 1987 N N . ALA A 1 250 ? -11.054 1.833 16.588 1.00 93.19 250 ALA A N 1
ATOM 1988 C CA . ALA A 1 250 ? -11.147 0.997 17.781 1.00 93.19 250 ALA A CA 1
ATOM 1989 C C . ALA A 1 250 ? -12.369 1.355 18.649 1.00 93.19 250 ALA A C 1
ATOM 1991 O O . ALA A 1 250 ? -13.060 0.458 19.130 1.00 93.19 250 ALA A O 1
ATOM 1992 N N . ALA A 1 251 ? -12.675 2.648 18.813 1.00 93.50 251 ALA A N 1
ATOM 1993 C CA . ALA A 1 251 ? -13.848 3.108 19.562 1.00 93.50 251 ALA A CA 1
ATOM 1994 C C . ALA A 1 251 ? -15.184 2.733 18.890 1.00 93.50 251 ALA A C 1
ATOM 1996 O O . ALA A 1 251 ? -16.157 2.459 19.586 1.00 93.50 251 ALA A O 1
ATOM 1997 N N . GLU A 1 252 ? -15.226 2.677 17.556 1.00 90.62 252 GLU A N 1
ATOM 1998 C CA . GLU A 1 252 ? -16.393 2.226 16.777 1.00 90.62 252 GLU A CA 1
ATOM 1999 C C . GLU A 1 252 ? -16.485 0.689 16.658 1.00 90.62 252 GLU A C 1
ATOM 2001 O O . GLU A 1 252 ? -17.392 0.167 16.010 1.00 90.62 252 GLU A O 1
ATOM 2006 N N . GLY A 1 253 ? -15.540 -0.057 17.242 1.00 89.94 253 GLY A N 1
ATOM 2007 C CA . GLY A 1 253 ? -15.501 -1.520 17.161 1.00 89.94 253 GLY A CA 1
ATOM 2008 C C . GLY A 1 253 ? -15.109 -2.067 15.783 1.00 89.94 253 GLY A C 1
ATOM 2009 O O . GLY A 1 253 ? -15.407 -3.223 15.476 1.00 89.94 253 GLY A O 1
ATOM 2010 N N . LEU A 1 254 ? -14.448 -1.265 14.940 1.00 90.31 254 LEU A N 1
ATOM 2011 C CA . LEU A 1 254 ? -13.902 -1.733 13.667 1.00 90.31 254 LEU A CA 1
ATOM 2012 C C . LEU A 1 254 ? -12.673 -2.607 13.916 1.00 90.31 254 LEU A C 1
ATOM 2014 O O . LEU A 1 254 ? -11.739 -2.213 14.612 1.00 90.31 254 LEU A O 1
ATOM 2018 N N . VAL A 1 255 ? -12.642 -3.778 13.284 1.00 88.00 255 VAL A N 1
ATOM 2019 C CA . VAL A 1 255 ? -11.492 -4.688 13.361 1.00 88.00 255 VAL A CA 1
ATOM 2020 C C . VAL A 1 255 ? -10.494 -4.341 12.257 1.00 88.00 255 VAL A C 1
ATOM 2022 O O . VAL A 1 255 ? -10.898 -4.060 11.128 1.00 88.00 255 VAL A O 1
ATOM 2025 N N . GLY A 1 256 ? -9.192 -4.377 12.544 1.00 93.44 256 GLY A N 1
ATOM 2026 C CA . GLY A 1 256 ? -8.169 -4.310 11.502 1.00 93.44 256 GLY A CA 1
ATOM 2027 C C . GLY A 1 256 ? -8.253 -5.528 10.574 1.00 93.44 256 GLY A C 1
ATOM 2028 O O . GLY A 1 256 ? -8.298 -6.659 11.053 1.00 93.44 256 GLY A O 1
ATOM 2029 N N . ALA A 1 257 ? -8.299 -5.324 9.255 1.00 94.62 257 ALA A N 1
ATOM 2030 C CA . ALA A 1 257 ? -8.260 -6.432 8.297 1.00 94.62 257 ALA A CA 1
ATOM 2031 C C . ALA A 1 257 ? -7.626 -6.036 6.960 1.00 94.62 257 ALA A C 1
ATOM 2033 O O . ALA A 1 257 ? -7.778 -4.905 6.494 1.00 94.62 257 ALA A O 1
ATOM 2034 N N . PHE A 1 258 ? -6.968 -6.995 6.310 1.00 95.50 258 PHE A N 1
ATOM 2035 C CA . PHE A 1 258 ? -6.445 -6.815 4.962 1.00 95.50 258 PHE A CA 1
ATOM 2036 C C . PHE A 1 258 ? -7.554 -7.004 3.918 1.00 95.50 258 PHE A C 1
ATOM 2038 O O . PHE A 1 258 ? -8.311 -7.977 3.992 1.00 95.50 258 PHE A O 1
ATOM 2045 N N . PRO A 1 259 ? -7.656 -6.120 2.908 1.00 93.25 259 PRO A N 1
ATOM 2046 C CA . PRO A 1 259 ? -8.571 -6.312 1.788 1.00 93.25 259 PRO A CA 1
ATOM 20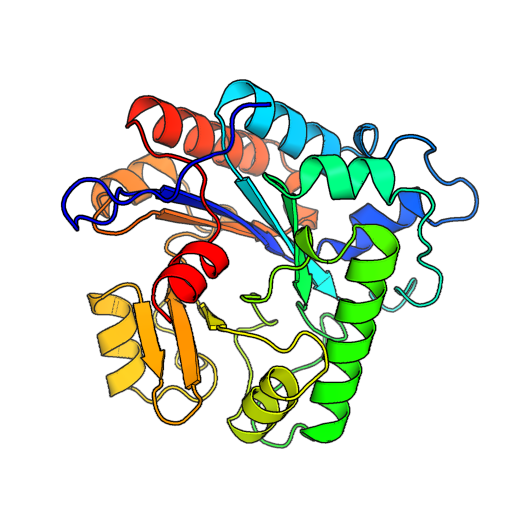47 C C . PRO A 1 259 ? -8.358 -7.649 1.062 1.00 93.25 259 PRO A C 1
ATOM 2049 O O . PRO A 1 259 ? -9.340 -8.295 0.703 1.00 93.25 259 PRO A O 1
ATOM 2052 N N . ALA A 1 260 ? -7.101 -8.086 0.904 1.00 91.69 260 ALA A N 1
ATOM 2053 C CA . ALA A 1 260 ? -6.744 -9.353 0.260 1.00 91.69 260 ALA A CA 1
ATOM 2054 C C . ALA A 1 260 ? -7.437 -10.568 0.912 1.00 91.69 260 ALA A C 1
ATOM 2056 O O . ALA A 1 260 ? -8.113 -11.331 0.224 1.00 91.69 260 ALA A O 1
ATOM 2057 N N . ASP A 1 261 ? -7.401 -10.680 2.245 1.00 90.31 261 ASP A N 1
ATOM 2058 C CA . ASP A 1 261 ? -7.997 -11.812 2.979 1.00 90.31 261 ASP A CA 1
ATOM 2059 C C . ASP A 1 261 ? -9.520 -11.890 2.802 1.00 90.31 261 ASP A C 1
ATOM 2061 O O . ASP A 1 261 ? -10.129 -12.962 2.815 1.00 90.31 261 ASP A O 1
ATOM 2065 N N . ARG A 1 262 ? -10.164 -10.732 2.619 1.00 81.38 262 ARG A N 1
ATOM 2066 C CA . ARG A 1 262 ? -11.612 -10.638 2.394 1.00 81.38 262 ARG A CA 1
ATOM 2067 C C . ARG A 1 262 ? -12.019 -11.060 0.987 1.00 81.38 262 ARG A C 1
ATOM 2069 O O . ARG A 1 262 ? -13.209 -11.301 0.779 1.00 81.38 262 ARG A O 1
ATOM 2076 N N . ILE A 1 263 ? -11.082 -11.097 0.044 1.00 76.94 263 ILE A N 1
ATOM 2077 C CA . ILE A 1 263 ? -11.299 -11.541 -1.335 1.00 76.94 263 ILE A CA 1
ATOM 2078 C C . ILE A 1 263 ? -10.995 -13.024 -1.458 1.00 76.94 263 ILE A C 1
ATOM 2080 O O . ILE A 1 263 ? -11.814 -13.751 -2.016 1.00 76.94 263 ILE A O 1
ATOM 2084 N N . ASP A 1 264 ? -9.885 -13.477 -0.883 1.00 64.12 264 ASP A N 1
ATOM 2085 C CA . ASP A 1 264 ? -9.494 -14.885 -0.935 1.00 64.12 264 ASP A CA 1
ATOM 2086 C C . ASP A 1 264 ? -10.515 -15.769 -0.202 1.00 64.12 264 ASP A C 1
ATOM 2088 O O . ASP A 1 264 ? -10.885 -16.823 -0.701 1.00 64.12 264 ASP A O 1
ATOM 2092 N N . GLY A 1 265 ? -11.117 -15.287 0.893 1.00 57.19 265 GLY A N 1
ATOM 2093 C CA . GLY A 1 265 ? -12.234 -15.976 1.556 1.00 57.19 265 GLY A CA 1
ATOM 2094 C C . GLY A 1 265 ? -13.574 -15.990 0.789 1.00 57.19 265 GLY A C 1
ATOM 2095 O O . GLY A 1 265 ? -14.571 -16.504 1.311 1.00 57.19 265 GLY A O 1
ATOM 2096 N N . ARG A 1 266 ? -13.656 -15.380 -0.404 1.00 50.47 266 ARG A N 1
ATOM 2097 C CA . ARG A 1 266 ? -14.838 -15.412 -1.294 1.00 50.47 266 ARG A CA 1
ATOM 2098 C C . ARG A 1 266 ? -14.650 -16.315 -2.515 1.00 50.47 266 ARG A C 1
ATOM 2100 O O . ARG A 1 266 ? -15.635 -16.518 -3.224 1.00 50.47 266 ARG A O 1
ATOM 2107 N N . ARG A 1 267 ? -13.427 -16.780 -2.772 1.00 43.16 267 ARG A N 1
ATOM 2108 C CA . ARG A 1 267 ? -13.069 -17.617 -3.921 1.00 43.16 267 ARG A CA 1
ATOM 2109 C C . ARG A 1 267 ? -13.039 -19.090 -3.536 1.00 43.16 267 ARG A C 1
ATOM 2111 O O . ARG A 1 267 ? -12.764 -19.386 -2.354 1.00 43.16 267 ARG A O 1
#

Secondary structure (DSSP, 8-state):
------S-STT----EEEEEEE-THHHHHHHHSTT--S-GGGSHHHHHHHHHHHHH---EEEEEESB-SS-BGGG--STTHHHHHHHTTTEEEEEEESSTT---STT--HHHHHHHHHHHHHHHHHHH-GGGB-SSPBPGGG---HHHHHHHHHSTT--SEEEE-SS--S-STT--HHHHHHHHHHSEEEETTTTEEEEE--EEGGG-S-HHHHHHHH--TT-EEEEEEGGGGGSHHHHHHHHHHHHHHHHTTPEE--HHHHHHTT-

Radius of gyration: 17.51 Å; chains: 1; bounding box: 50×37×45 Å

Foldseek 3Di:
DDPPPPPDDPNDQFAAAEEEAEACAVLCCCCQDPNHDLASCPRPVNVLQVVLCVVQVAAYEYEDAQDAPPDGLPRQAQSCAVVQQVCLQRAAYAYAYNYLVDAQAPPRDLQVLLVRRLSVQVSRCRHHNNSRYQLAEEYRVLGHELSNLLSQQPHDSRHQAYEFEQDQDCHNYNDDNVRSVVCVVPQWDQPPVSNYIYGYANEEQVVDPQLLVSDVVVDSNNYHHYYYYPVCCVPPSSSVSVSVVSVSCSVVVHHHDRPRVVSVVVD

pLDDT: mean 91.24, std 14.37, range [24.47, 98.88]

Sequence (267 aa):
MRHVAPLRDGGALHPYLHLSVDDVIDDLTPLFGRAALEDPWRQPTFALLRTLHERYGVVFSLYLFRTNGVWNLDGVDGRHRDAFASASSWLRFGFHGEDAHTSYGRGSPPERAGDQYAAVARTIVAMAGEEALDRLPRIHRYTGHRDVLRAWRRAHHGITGLLTAEDDRSDTYHLDRRQRARLLALGEIVDEREDLTLVRTHLRLEASSDPVGDLRRLGPRSGVRVFTHAPLLTRPDVREALAGVAAWAAAEGLVGAFPADRIDGRR